Protein AF-0000000079073570 (afdb_homodimer)

InterPro domains:
  IPR010146 CRISPR-associated protein, Csn2-type [TIGR01866] (4-138)

pLDDT: mean 75.53, std 15.67, range [39.12, 97.19]

Foldseek 3Di:
DWKDQQVDDIDDDDPDDDQDADLDPVVLVVVLCVLVVNDVRIWDADPVRHTDDSPVPDDPPHPCVVPVVSQVVNVVVVLVVVVVPDDPVRLVVVLVVLVVVQVVVVVVCVPDPDNDDDDDDSDVSVVCVVVPDGDDVVVSNVVD/DWKDQQVDDIDDDDPDDDQDADLDPVVLVVVLCVLVVNDVRIWDADPVRHTDDSPVRDDPPRPCVVPVVSQVVNVVVVLVVVVVPDDPVRLVVVLVVLVVVQVVVVVVCVPDPDNDHDDDDSPVSVVCVVVPDGDDPVVSNVVD

Organism: NCBI:txid47770

Nearest PDB structures (foldseek):
  3toc-assembly1_B-2  TM=4.129E-01  e=6.581E-02  Streptococcus pyogenes serotype M1
  3v7f-assembly1_A-2  TM=3.176E-01  e=1.919E-01  Streptococcus pyogenes serotype M1
  3toc-assembly1_B-2  TM=4.147E-01  e=1.032E-01  Streptococcus pyogenes serotype M1

Sequence (288 aa):
MIVSYLSHKKICLKDGINVICTQSPIAYKDLVLGFQALNDLIVCSDDEYNNKSISKSFDFVGAPLLNDNIMAKYMNVIIKNFISNLDEVNRNRILKSFYSLETVLNDSLLLEDLPLEIDFSEDIKKLLKMVNIHLDAQLMLTRLMIVSYLSHKKICLKDGINVICTQSPIAYKDLVLGFQALNDLIVCSDDEYNNKSISKSFDFVGAPLLNDNIMAKYMNVIIKNFISNLDEVNRNRILKSFYSLETVLNDSLLLEDLPLEIDFSEDIKKLLKMVNIHLDAQLMLTRL

Solvent-accessible surface area (backbone atoms only — not comparable to full-atom values): 16307 Å² total; per-residue (Å²): 75,38,38,31,38,75,93,47,74,73,40,76,37,60,88,70,90,70,85,86,40,56,71,40,65,66,57,40,52,48,47,53,34,15,43,67,65,70,42,86,46,49,47,32,21,45,100,83,64,44,78,40,58,44,70,78,72,40,85,66,74,64,66,37,89,74,32,69,67,56,38,49,56,48,44,52,53,52,50,52,51,52,60,71,66,49,49,71,69,61,47,49,51,44,52,50,31,46,48,50,32,51,50,49,49,46,61,57,36,67,71,45,92,58,61,54,44,64,67,80,71,92,47,61,69,58,48,44,57,47,40,47,57,41,70,36,60,68,57,43,40,60,75,33,75,37,38,31,38,76,93,46,74,73,40,75,38,60,90,70,91,70,84,86,41,56,71,40,66,66,56,41,52,48,48,51,34,14,42,66,64,70,42,86,47,48,48,32,24,45,99,84,63,44,81,43,58,44,69,80,71,40,86,67,74,62,67,39,90,73,32,69,68,57,38,50,57,49,46,54,53,51,50,52,51,52,60,70,66,50,48,70,68,59,47,48,51,45,51,51,30,47,48,49,31,51,50,50,49,47,61,58,36,68,73,42,92,56,61,53,43,63,66,79,70,90,47,62,69,58,49,43,57,46,41,47,58,42,70,37,59,70,58,45,40,59,76,33

Radius of gyration: 27.85 Å; Cα contacts (8 Å, |Δi|>4): 332; chains: 2; bounding box: 41×85×51 Å

Secondary structure (DSSP, 8-state):
-EEEETTS-EEEPPSS------S-HHHHHHHHHHHTTSSS-EEEE-TT--EE-HHHH------GGG-HHHHHHHHHHHHHHHHHH--HHHHHHHHHHHHHHHHHHHHHHTTSSS-EE----S-HHHHHHHTT-EE-HHHHHH--/-EEEETTEEEEEPPSS------S-HHHHHHHHHHHTTSSS-EEEE-TT--EE-HHHH------GGG-HHHHHHHHHHHHHHHHHH--HHHHHHHHHHHHHHHHHHHHHHTTSSS-EE----S-HHHHHHHTT-EE-HHHHHH--

Structure (mmCIF, N/CA/C/O backbone):
data_AF-0000000079073570-model_v1
#
loop_
_entity.id
_entity.type
_entity.pdbx_description
1 polymer 'Type II-A CRISPR-associated protein Csn2'
#
loop_
_atom_site.group_PDB
_atom_site.id
_atom_site.type_symbol
_atom_site.label_atom_id
_atom_site.label_alt_id
_atom_site.label_comp_id
_atom_site.label_asym_id
_atom_site.label_entity_id
_atom_site.label_seq_id
_atom_site.pdbx_PDB_ins_code
_atom_site.Cartn_x
_atom_site.Cartn_y
_atom_site.Cartn_z
_atom_site.occupancy
_atom_site.B_iso_or_equiv
_atom_site.auth_seq_id
_atom_site.auth_comp_id
_atom_site.auth_asym_id
_atom_site.auth_atom_id
_atom_site.pdbx_PDB_model_num
ATOM 1 N N . MET A 1 1 ? 2.807 -30.266 -18.906 1 46.75 1 MET A N 1
ATOM 2 C CA . MET A 1 1 ? 4.117 -30.875 -18.719 1 46.75 1 MET A CA 1
ATOM 3 C C . MET A 1 1 ? 4.152 -31.703 -17.438 1 46.75 1 MET A C 1
ATOM 5 O O . MET A 1 1 ? 3.574 -31.297 -16.422 1 46.75 1 MET A O 1
ATOM 9 N N . ILE A 1 2 ? 4.504 -33.062 -17.609 1 46.75 2 ILE A N 1
ATOM 10 C CA . ILE A 1 2 ? 4.508 -34 -16.5 1 46.75 2 ILE A CA 1
ATOM 11 C C . ILE A 1 2 ? 5.918 -34.125 -15.922 1 46.75 2 ILE A C 1
ATOM 13 O O . ILE A 1 2 ? 6.891 -34.281 -16.656 1 46.75 2 ILE A O 1
ATOM 17 N N . VAL A 1 3 ? 6.043 -33.656 -14.68 1 50.72 3 VAL A N 1
ATOM 18 C CA . VAL A 1 3 ? 7.328 -33.844 -14.008 1 50.72 3 VAL A CA 1
ATOM 19 C C . VAL A 1 3 ? 7.25 -35 -13.023 1 50.72 3 VAL A C 1
ATOM 21 O O . VAL A 1 3 ? 6.305 -35.094 -12.234 1 50.72 3 VAL A O 1
ATOM 24 N N . SER A 1 4 ? 7.938 -36.094 -13.305 1 50.41 4 SER A N 1
ATOM 25 C CA . SER A 1 4 ? 7.969 -37.25 -12.398 1 50.41 4 SER A CA 1
ATOM 26 C C . SER A 1 4 ? 9.266 -37.281 -11.602 1 50.41 4 SER A C 1
ATOM 28 O O . SER A 1 4 ? 10.336 -36.969 -12.125 1 50.41 4 SER A O 1
ATOM 30 N N . TYR A 1 5 ? 9.016 -37.25 -10.273 1 53.31 5 TYR A N 1
ATOM 31 C CA . TYR A 1 5 ? 10.117 -37.5 -9.352 1 53.31 5 TYR A CA 1
ATOM 32 C C . TYR A 1 5 ? 10.305 -39 -9.125 1 53.31 5 TYR A C 1
ATOM 34 O O . TYR A 1 5 ? 9.328 -39.719 -8.914 1 53.31 5 TYR A O 1
ATOM 42 N N . LEU A 1 6 ? 11.359 -39.531 -9.422 1 52.41 6 LEU A N 1
ATOM 43 C CA . LEU A 1 6 ? 11.609 -40.969 -9.438 1 52.41 6 LEU A CA 1
ATOM 44 C C . LEU A 1 6 ? 10.969 -41.656 -8.234 1 52.41 6 LEU A C 1
ATOM 46 O O . LEU A 1 6 ? 10.422 -42.75 -8.359 1 52.41 6 LEU A O 1
ATOM 50 N N . SER A 1 7 ? 11.289 -41.281 -7.117 1 48.94 7 SER A N 1
ATOM 51 C CA . SER A 1 7 ? 10.766 -42.031 -5.98 1 48.94 7 SER A CA 1
ATOM 52 C C . SER A 1 7 ? 9.367 -41.562 -5.594 1 48.94 7 SER A C 1
ATOM 54 O O . SER A 1 7 ? 8.789 -42.062 -4.629 1 48.94 7 SER A O 1
ATOM 56 N N . HIS A 1 8 ? 8.891 -40.656 -6.34 1 53.56 8 HIS A N 1
ATOM 57 C CA . HIS A 1 8 ? 7.609 -40.125 -5.887 1 53.56 8 HIS A CA 1
ATOM 58 C C . HIS A 1 8 ? 6.629 -39.969 -7.047 1 53.56 8 HIS A C 1
ATOM 60 O O . HIS A 1 8 ? 7.02 -40.094 -8.211 1 53.56 8 HIS A O 1
ATOM 66 N N . LYS A 1 9 ? 5.375 -39.875 -6.801 1 55.47 9 LYS A N 1
ATOM 67 C CA . LYS A 1 9 ? 4.223 -39.781 -7.695 1 55.47 9 LYS A CA 1
ATOM 68 C C . LYS A 1 9 ? 4.402 -38.688 -8.734 1 55.47 9 LYS A C 1
ATOM 70 O O . LYS A 1 9 ? 5.105 -37.719 -8.492 1 55.47 9 LYS A O 1
ATOM 75 N N . LYS A 1 10 ? 4.031 -38.906 -9.859 1 57.97 10 LYS A N 1
ATOM 76 C CA . LYS A 1 10 ? 3.99 -38 -11.016 1 57.97 10 LYS A CA 1
ATOM 77 C C . LYS A 1 10 ? 3.35 -36.656 -10.664 1 57.97 10 LYS A C 1
ATOM 79 O O . LYS A 1 10 ? 2.359 -36.625 -9.938 1 57.97 10 LYS A O 1
ATOM 84 N N . ILE A 1 11 ? 4.273 -35.625 -10.906 1 60.94 11 ILE A N 1
ATOM 85 C CA . ILE A 1 11 ? 3.67 -34.312 -10.719 1 60.94 11 ILE A CA 1
ATOM 86 C C . ILE A 1 11 ? 3.354 -33.688 -12.07 1 60.94 11 ILE A C 1
ATOM 88 O O . ILE A 1 11 ? 4.199 -33.656 -12.969 1 60.94 11 ILE A O 1
ATOM 92 N N . CYS A 1 12 ? 2.189 -33.531 -12.352 1 57.81 12 CYS A N 1
ATOM 93 C CA . CYS A 1 12 ? 1.771 -32.875 -13.586 1 57.81 12 CYS A CA 1
ATOM 94 C C . CYS A 1 12 ? 1.824 -31.344 -13.43 1 57.81 12 CYS A C 1
ATOM 96 O O . CYS A 1 12 ? 1.163 -30.781 -12.555 1 57.81 12 CYS A O 1
ATOM 98 N N . LEU A 1 13 ? 2.84 -30.828 -14.227 1 63.88 13 LEU A N 1
ATOM 99 C CA . LEU A 1 13 ? 2.961 -29.375 -14.164 1 63.88 13 LEU A CA 1
ATOM 100 C C . LEU A 1 13 ? 2.221 -28.719 -15.328 1 63.88 13 LEU A C 1
ATOM 102 O O . LEU A 1 13 ? 2.156 -29.281 -16.422 1 63.88 13 LEU A O 1
ATOM 106 N N . LYS A 1 14 ? 1.451 -27.766 -15.023 1 61.41 14 LYS A N 1
ATOM 107 C CA . LYS A 1 14 ? 0.723 -27 -16.031 1 61.41 14 LYS A CA 1
ATOM 108 C C . LYS A 1 14 ? 1.617 -25.938 -16.672 1 61.41 14 LYS A C 1
ATOM 110 O O . LYS A 1 14 ? 2.672 -25.609 -16.125 1 61.41 14 LYS A O 1
ATOM 115 N N . ASP A 1 15 ? 1.179 -25.656 -17.859 1 62.97 15 ASP A N 1
ATOM 116 C CA . ASP A 1 15 ? 1.84 -24.516 -18.5 1 62.97 15 ASP A CA 1
ATOM 117 C C . ASP A 1 15 ? 1.733 -23.266 -17.625 1 62.97 15 ASP A C 1
ATOM 119 O O . ASP A 1 15 ? 0.689 -23.016 -17.016 1 62.97 15 ASP A O 1
ATOM 123 N N . GLY A 1 16 ? 2.914 -22.75 -17.375 1 63.5 16 GLY A N 1
ATOM 124 C CA . GLY A 1 16 ? 2.941 -21.531 -16.578 1 63.5 16 GLY A CA 1
ATOM 125 C C . GLY A 1 16 ? 3.785 -21.672 -15.32 1 63.5 16 GLY A C 1
ATOM 126 O O . GLY A 1 16 ? 4.801 -22.375 -15.32 1 63.5 16 GLY A O 1
ATOM 127 N N . ILE A 1 17 ? 3.496 -20.938 -14.391 1 61.91 17 ILE A N 1
ATOM 128 C CA . ILE A 1 17 ? 4.27 -20.938 -13.156 1 61.91 17 ILE A CA 1
ATOM 129 C C . ILE A 1 17 ? 3.826 -22.094 -12.258 1 61.91 17 ILE A C 1
ATOM 131 O O . ILE A 1 17 ? 2.629 -22.281 -12.023 1 61.91 17 ILE A O 1
ATOM 135 N N . ASN A 1 18 ? 4.766 -22.984 -12.055 1 62.56 18 ASN A N 1
ATOM 136 C CA . ASN A 1 18 ? 4.5 -24.094 -11.141 1 62.56 18 ASN A CA 1
ATOM 137 C C . ASN A 1 18 ? 5.285 -23.953 -9.844 1 62.56 18 ASN A C 1
ATOM 139 O O . ASN A 1 18 ? 6.434 -23.516 -9.852 1 62.56 18 ASN A O 1
ATOM 143 N N . VAL A 1 19 ? 4.613 -24.031 -8.773 1 61.91 19 VAL A N 1
ATOM 144 C CA . VAL A 1 19 ? 5.277 -24.062 -7.477 1 61.91 19 VAL A CA 1
ATOM 145 C C . VAL A 1 19 ? 5.266 -25.484 -6.918 1 61.91 19 VAL A C 1
ATOM 147 O O . VAL A 1 19 ? 4.207 -26.094 -6.797 1 61.91 19 VAL A O 1
ATOM 150 N N . ILE A 1 20 ? 6.434 -26.016 -6.836 1 62.44 20 ILE A N 1
ATOM 151 C CA .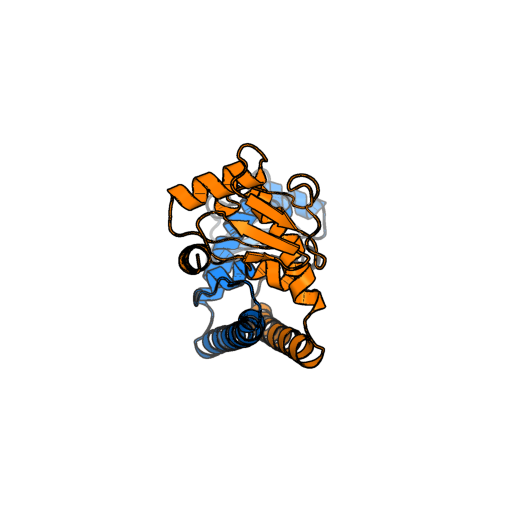 ILE A 1 20 ? 6.566 -27.359 -6.285 1 62.44 20 ILE A CA 1
ATOM 152 C C . ILE A 1 20 ? 6.938 -27.281 -4.805 1 62.44 20 ILE A C 1
ATOM 154 O O . ILE A 1 20 ? 7.898 -26.594 -4.438 1 62.44 20 ILE A O 1
ATOM 158 N N . CYS A 1 21 ? 6.059 -27.797 -3.928 1 57.66 21 CYS A N 1
ATOM 159 C CA . CYS A 1 21 ? 6.312 -27.766 -2.492 1 57.66 21 CYS A CA 1
ATOM 160 C C . CYS A 1 21 ? 6.602 -29.172 -1.971 1 57.66 21 CYS A C 1
ATOM 162 O O . CYS A 1 21 ? 5.965 -30.141 -2.395 1 57.66 21 CYS A O 1
ATOM 164 N N . THR A 1 22 ? 7.73 -29.281 -1.292 1 59.62 22 THR A N 1
ATOM 165 C CA . THR A 1 22 ? 8.078 -30.562 -0.7 1 59.62 22 THR A CA 1
ATOM 166 C C . THR A 1 22 ? 8.406 -30.406 0.782 1 59.62 22 THR A C 1
ATOM 168 O O . THR A 1 22 ? 8.977 -29.406 1.192 1 59.62 22 THR A O 1
ATOM 171 N N . GLN A 1 23 ? 7.906 -31.328 1.587 1 56.12 23 GLN A N 1
ATOM 172 C CA . GLN A 1 23 ? 8.219 -31.328 3.012 1 56.12 23 GLN A CA 1
ATOM 173 C C . GLN A 1 23 ? 9.562 -32 3.279 1 56.12 23 GLN A C 1
ATOM 175 O O . GLN A 1 23 ? 10.156 -31.812 4.348 1 56.12 23 GLN A O 1
ATOM 180 N N . SER A 1 24 ? 10.031 -32.719 2.424 1 59.84 24 SER A N 1
ATOM 181 C CA . SER A 1 24 ? 11.273 -33.469 2.561 1 59.84 24 SER A CA 1
ATOM 182 C C . SER A 1 24 ? 12.469 -32.656 2.051 1 59.84 24 SER A C 1
ATOM 184 O O . SER A 1 24 ? 12.531 -32.344 0.867 1 59.84 24 SER A O 1
ATOM 186 N N . PRO A 1 25 ? 13.273 -32.375 3.111 1 62.22 25 PRO A N 1
ATOM 187 C CA . PRO A 1 25 ? 14.477 -31.672 2.658 1 62.22 25 PRO A CA 1
ATOM 188 C C . PRO A 1 25 ? 15.227 -32.406 1.566 1 62.22 25 PRO A C 1
ATOM 190 O O . PRO A 1 25 ? 15.797 -31.797 0.665 1 62.22 25 PRO A O 1
ATOM 193 N N . ILE A 1 26 ? 15.219 -33.656 1.723 1 63.91 26 ILE A N 1
ATOM 194 C CA . ILE A 1 26 ? 15.898 -34.5 0.731 1 63.91 26 ILE A CA 1
ATOM 195 C C . ILE A 1 26 ? 15.219 -34.344 -0.626 1 63.91 26 ILE A C 1
ATOM 197 O O . ILE A 1 26 ? 15.891 -34.156 -1.646 1 63.91 26 ILE A O 1
ATOM 201 N N . ALA A 1 27 ? 13.914 -34.406 -0.614 1 68.75 27 ALA A N 1
ATOM 202 C CA . ALA A 1 27 ? 13.156 -34.219 -1.848 1 68.75 27 ALA A CA 1
ATOM 203 C C . ALA A 1 27 ? 13.391 -32.844 -2.43 1 68.75 27 ALA A C 1
ATOM 205 O O . ALA A 1 27 ? 13.531 -32.688 -3.645 1 68.75 27 ALA A O 1
ATOM 206 N N . TYR A 1 28 ? 13.516 -31.938 -1.509 1 65.62 28 TYR A N 1
ATOM 207 C CA . TYR A 1 28 ? 13.773 -30.578 -1.944 1 65.62 28 TYR A CA 1
ATOM 208 C C . TYR A 1 28 ? 15.117 -30.484 -2.662 1 65.62 28 TYR A C 1
ATOM 210 O O . TYR A 1 28 ? 15.203 -29.906 -3.752 1 65.62 28 TYR A O 1
ATOM 218 N N . LYS A 1 29 ? 16.031 -30.953 -1.952 1 67.44 29 LYS A N 1
ATOM 219 C CA . LYS A 1 29 ? 17.359 -30.953 -2.541 1 67.44 29 LYS A CA 1
ATOM 220 C C . LYS A 1 29 ? 17.359 -31.641 -3.904 1 67.44 29 LYS A C 1
ATOM 222 O O . LYS A 1 29 ? 17.938 -31.125 -4.863 1 67.44 29 LYS A O 1
ATOM 227 N N . ASP A 1 30 ? 16.719 -32.781 -4.031 1 69.62 30 ASP A N 1
ATOM 228 C CA . ASP A 1 30 ? 16.672 -33.531 -5.27 1 69.62 30 ASP A CA 1
ATOM 229 C C . ASP A 1 30 ? 15.984 -32.75 -6.383 1 69.62 30 ASP A C 1
ATOM 231 O O . ASP A 1 30 ? 16.422 -32.781 -7.531 1 69.62 30 ASP A O 1
ATOM 235 N N . LEU A 1 31 ? 14.984 -32.094 -5.969 1 72.88 31 LEU A N 1
ATOM 236 C CA . LEU A 1 31 ? 14.219 -31.328 -6.934 1 72.88 31 LEU A CA 1
ATOM 237 C C . LEU A 1 31 ? 15.031 -30.141 -7.449 1 72.88 31 LEU A C 1
ATOM 239 O O . LEU A 1 31 ? 15.062 -29.891 -8.656 1 72.88 31 LEU A O 1
ATOM 243 N N . VAL A 1 32 ? 15.602 -29.516 -6.527 1 70.06 32 VAL A N 1
ATOM 244 C CA . VAL A 1 32 ? 16.406 -28.359 -6.91 1 70.06 32 VAL A CA 1
ATOM 245 C C . VAL A 1 32 ? 17.531 -28.797 -7.852 1 70.06 32 VAL A C 1
ATOM 247 O O . VAL A 1 32 ? 17.734 -28.188 -8.906 1 70.06 32 VAL A O 1
ATOM 250 N N . LEU A 1 33 ? 18.156 -29.812 -7.453 1 70.62 33 LEU A N 1
ATOM 251 C CA . LEU A 1 33 ? 19.25 -30.328 -8.266 1 70.62 33 LEU A CA 1
ATOM 252 C C . LEU A 1 33 ? 18.734 -30.844 -9.609 1 70.62 33 LEU A C 1
ATOM 254 O O . LEU A 1 33 ? 19.375 -30.641 -10.641 1 70.62 33 LEU A O 1
ATOM 258 N N . GLY A 1 34 ? 17.609 -31.484 -9.586 1 72.69 34 GLY A N 1
ATOM 259 C CA . GLY A 1 34 ? 17 -32 -10.797 1 72.69 34 GLY A CA 1
ATOM 260 C C . GLY A 1 34 ? 16.625 -30.922 -11.797 1 72.69 34 GLY A C 1
ATOM 261 O O . GLY A 1 34 ? 16.922 -31.047 -12.984 1 72.69 34 GLY A O 1
ATOM 262 N N . PHE A 1 35 ? 16.141 -29.906 -11.234 1 75.69 35 PHE A N 1
ATOM 263 C CA . PHE A 1 35 ? 15.727 -28.828 -12.117 1 75.69 35 PHE A CA 1
ATOM 264 C C . PHE A 1 35 ? 16.938 -28.094 -12.672 1 75.69 35 PHE A C 1
ATOM 266 O O . PHE A 1 35 ? 16.859 -27.438 -13.719 1 75.69 35 PHE A O 1
ATOM 273 N N . GLN A 1 36 ? 17.953 -28.203 -11.93 1 71.06 36 GLN A N 1
ATOM 274 C CA . GLN A 1 36 ? 19.188 -27.625 -12.414 1 71.06 36 GLN A CA 1
ATOM 275 C C . GLN A 1 36 ? 19.969 -28.609 -13.266 1 71.06 36 GLN A C 1
ATOM 277 O O . GLN A 1 36 ? 21.109 -28.344 -13.648 1 71.06 36 GLN A O 1
ATOM 282 N N . ALA A 1 37 ? 19.344 -29.766 -13.523 1 73.88 37 ALA A N 1
ATOM 283 C CA . ALA A 1 37 ? 19.938 -30.812 -14.352 1 73.88 37 ALA A CA 1
ATOM 284 C C . ALA A 1 37 ? 21.219 -31.344 -13.711 1 73.88 37 ALA A C 1
ATOM 286 O O . ALA A 1 37 ? 22.156 -31.719 -14.414 1 73.88 37 ALA A O 1
ATOM 287 N N . LEU A 1 38 ? 21.234 -31.219 -12.453 1 74.44 38 LEU A N 1
ATOM 288 C CA . LEU A 1 38 ? 22.406 -31.703 -11.75 1 74.44 38 LEU A CA 1
ATOM 289 C C . LEU A 1 38 ? 22.188 -33.125 -11.242 1 74.44 38 LEU A C 1
ATOM 291 O O . LEU A 1 38 ? 23.109 -33.75 -10.688 1 74.44 38 LEU A O 1
ATOM 295 N N . ASN A 1 39 ? 21.016 -33.594 -11.336 1 73.81 39 ASN A N 1
ATOM 296 C CA . ASN A 1 39 ? 20.703 -35 -11.125 1 73.81 39 ASN A CA 1
ATOM 297 C C . ASN A 1 39 ? 19.609 -35.5 -12.07 1 73.81 39 ASN A C 1
ATOM 299 O O . ASN A 1 39 ? 19.016 -34.688 -12.789 1 73.81 39 ASN A O 1
ATOM 303 N N . ASP A 1 40 ? 19.469 -36.781 -12.164 1 73.94 40 ASP A N 1
ATOM 304 C CA . ASP A 1 40 ? 18.531 -37.344 -13.125 1 73.94 40 ASP A CA 1
ATOM 305 C C . ASP A 1 40 ? 17.25 -37.844 -12.43 1 73.94 40 ASP A C 1
ATOM 307 O O . ASP A 1 40 ? 16.609 -38.781 -12.891 1 73.94 40 ASP A O 1
ATOM 311 N N . LEU A 1 41 ? 17 -37.094 -11.344 1 73.19 41 LEU A N 1
ATOM 312 C CA . LEU A 1 41 ? 15.883 -37.594 -10.547 1 73.19 41 LEU A CA 1
ATOM 313 C C . LEU A 1 41 ? 14.562 -37.031 -11.047 1 73.19 41 LEU A C 1
ATOM 315 O O . LEU A 1 41 ? 13.492 -37.5 -10.664 1 73.19 41 LEU A O 1
ATOM 319 N N . ILE A 1 42 ? 14.648 -36.031 -11.898 1 71.5 42 ILE A N 1
ATOM 320 C CA . ILE A 1 42 ? 13.438 -35.438 -12.438 1 71.5 42 ILE A CA 1
ATOM 321 C C . ILE A 1 42 ? 13.375 -35.656 -13.945 1 71.5 42 ILE A C 1
ATOM 323 O O . ILE A 1 42 ? 14.359 -35.469 -14.656 1 71.5 42 ILE A O 1
ATOM 327 N N . VAL A 1 43 ? 12.305 -36.312 -14.336 1 72.62 43 VAL A N 1
ATOM 328 C CA . VAL A 1 43 ? 12.102 -36.531 -15.766 1 72.62 43 VAL A CA 1
ATOM 329 C C . VAL A 1 43 ? 10.914 -35.719 -16.25 1 72.62 43 VAL A C 1
ATOM 331 O O . VAL A 1 43 ? 9.875 -35.656 -15.586 1 72.62 43 VAL A O 1
ATOM 334 N N . CYS A 1 44 ? 11.117 -34.969 -17.281 1 73.06 44 CYS A N 1
ATOM 335 C CA . CYS A 1 44 ? 10.086 -34.125 -17.875 1 73.06 44 CYS A CA 1
ATOM 336 C C . CYS A 1 44 ? 9.633 -34.688 -19.219 1 73.06 44 CYS A C 1
ATOM 338 O O . CYS A 1 44 ? 10.461 -35.062 -20.047 1 73.06 44 CYS A O 1
ATOM 340 N N . SER A 1 45 ? 8.328 -34.969 -19.281 1 73.75 45 SER A N 1
ATOM 341 C CA . SER A 1 45 ? 7.789 -35.5 -20.531 1 73.75 45 SER A CA 1
ATOM 342 C C . SER A 1 45 ? 6.594 -34.688 -21 1 73.75 45 SER A C 1
ATOM 344 O O . SER A 1 45 ? 5.957 -33.969 -20.203 1 73.75 45 SER A O 1
ATOM 346 N N . ASP A 1 46 ? 6.371 -34.625 -22.344 1 72.62 46 ASP A N 1
ATOM 347 C CA . ASP A 1 46 ? 5.176 -34 -22.859 1 72.62 46 ASP A CA 1
ATOM 348 C C . ASP A 1 46 ? 3.965 -34.906 -22.781 1 72.62 46 ASP A C 1
ATOM 350 O O . ASP A 1 46 ? 4.047 -36 -22.188 1 72.62 46 ASP A O 1
ATOM 354 N N . ASP A 1 47 ? 2.85 -34.5 -23.297 1 72.25 47 ASP A N 1
ATOM 355 C CA . ASP A 1 47 ? 1.585 -35.219 -23.219 1 72.25 47 ASP A CA 1
ATOM 356 C C . ASP A 1 47 ? 1.669 -36.594 -23.938 1 72.25 47 ASP A C 1
ATOM 358 O O . ASP A 1 47 ? 0.904 -37.5 -23.641 1 72.25 47 ASP A O 1
ATOM 362 N N . GLU A 1 48 ? 2.668 -36.656 -24.828 1 74.19 48 GLU A N 1
ATOM 363 C CA . GLU A 1 48 ? 2.863 -37.906 -25.594 1 74.19 48 GLU A CA 1
ATOM 364 C C . GLU A 1 48 ? 3.965 -38.75 -24.969 1 74.19 48 GLU A C 1
ATOM 366 O O . GLU A 1 48 ? 4.391 -39.75 -25.562 1 74.19 48 GLU A O 1
ATOM 371 N N . TYR A 1 49 ? 4.383 -38.219 -23.812 1 74.25 49 TYR A N 1
ATOM 372 C CA . TYR A 1 49 ? 5.375 -38.938 -23.016 1 74.25 49 TYR A CA 1
ATOM 373 C C . TYR A 1 49 ? 6.738 -38.938 -23.703 1 74.25 49 TYR A C 1
ATOM 375 O O . TYR A 1 49 ? 7.551 -39.844 -23.516 1 74.25 49 TYR A O 1
ATOM 383 N N . ASN A 1 50 ? 6.902 -37.938 -24.516 1 77.81 50 ASN A N 1
ATOM 384 C CA . ASN A 1 50 ? 8.242 -37.688 -25.047 1 77.81 50 ASN A CA 1
ATOM 385 C C . ASN A 1 50 ? 9.109 -36.938 -24.047 1 77.81 50 ASN A C 1
ATOM 387 O O . ASN A 1 50 ? 8.648 -35.969 -23.438 1 77.81 50 ASN A O 1
ATOM 391 N N . ASN A 1 51 ? 10.242 -37.531 -23.828 1 76.12 51 ASN A N 1
ATOM 392 C CA . ASN A 1 51 ? 11.172 -36.875 -22.891 1 76.12 51 ASN A CA 1
ATOM 393 C C . ASN A 1 51 ? 11.57 -35.5 -23.344 1 76.12 51 ASN A C 1
ATOM 395 O O . ASN A 1 51 ? 11.828 -35.281 -24.531 1 76.12 51 ASN A O 1
ATOM 399 N N . LYS A 1 52 ? 11.344 -34.594 -22.422 1 78.19 52 LYS A N 1
ATOM 400 C CA . LYS A 1 52 ? 11.773 -33.219 -22.672 1 78.19 52 LYS A CA 1
ATOM 401 C C . LYS A 1 52 ? 12.906 -32.812 -21.734 1 78.19 52 LYS A C 1
ATOM 403 O O . LYS A 1 52 ? 13.047 -33.344 -20.641 1 78.19 52 LYS A O 1
ATOM 408 N N . SER A 1 53 ? 13.773 -31.922 -22.297 1 79.38 53 SER A N 1
ATOM 409 C CA . SER A 1 53 ? 14.859 -31.375 -21.484 1 79.38 53 SER A CA 1
ATOM 410 C C . SER A 1 53 ? 14.32 -30.484 -20.375 1 79.38 53 SER A C 1
ATOM 412 O O . SER A 1 53 ? 13.516 -29.578 -20.641 1 79.38 53 SER A O 1
ATOM 414 N N . ILE A 1 54 ? 14.719 -30.781 -19.156 1 72.88 54 ILE A N 1
ATOM 415 C CA . ILE A 1 54 ? 14.281 -30.016 -18 1 72.88 54 ILE A CA 1
ATOM 416 C C . ILE A 1 54 ? 14.75 -28.562 -18.141 1 72.88 54 ILE A C 1
ATOM 418 O O . ILE A 1 54 ? 13.992 -27.641 -17.859 1 72.88 54 ILE A O 1
ATOM 422 N N . SER A 1 55 ? 16.016 -28.453 -18.578 1 70.5 55 SER A N 1
ATOM 423 C CA . SER A 1 55 ? 16.609 -27.125 -18.656 1 70.5 55 SER A CA 1
ATOM 424 C C . SER A 1 55 ? 15.922 -26.281 -19.734 1 70.5 55 SER A C 1
ATOM 426 O O . SER A 1 55 ? 15.906 -25.047 -19.656 1 70.5 55 SER A O 1
ATOM 428 N N . LYS A 1 56 ? 15.391 -27.031 -20.672 1 75.38 56 LYS A N 1
ATOM 429 C CA . LYS A 1 56 ? 14.734 -26.297 -21.766 1 75.38 56 LYS A CA 1
ATOM 430 C C . LYS A 1 56 ? 13.258 -26.078 -21.453 1 75.38 56 LYS A C 1
ATOM 432 O O . LYS A 1 56 ? 12.633 -25.172 -22.031 1 75.38 56 LYS A O 1
ATOM 437 N N . SER A 1 57 ? 12.766 -26.844 -20.609 1 72.25 57 SER A N 1
ATOM 438 C CA . SER A 1 57 ? 11.328 -26.828 -20.359 1 72.25 57 SER A CA 1
ATOM 439 C C . SER A 1 57 ? 10.992 -26 -19.125 1 72.25 57 SER A C 1
ATOM 441 O O . SER A 1 57 ? 9.891 -25.453 -19.016 1 72.25 57 SER A O 1
ATOM 443 N N . PHE A 1 58 ? 11.977 -26 -18.219 1 70.19 58 PHE A N 1
ATOM 444 C CA . PHE A 1 58 ? 11.688 -25.328 -16.953 1 70.19 58 PHE A CA 1
ATOM 445 C C . PHE A 1 58 ? 12.727 -24.25 -16.656 1 70.19 58 PHE A C 1
ATOM 447 O O . PHE A 1 58 ? 13.914 -24.453 -16.922 1 70.19 58 PHE A O 1
ATOM 454 N N . ASP A 1 59 ? 12.266 -23.125 -16.359 1 64.62 59 ASP A N 1
ATOM 455 C CA . ASP A 1 59 ? 13.117 -22.109 -15.727 1 64.62 59 ASP A CA 1
ATOM 456 C C . ASP A 1 59 ? 13.07 -22.234 -14.203 1 64.62 59 ASP A C 1
ATOM 458 O O . ASP A 1 59 ? 12.102 -21.828 -13.57 1 64.62 59 ASP A O 1
ATOM 462 N N . PHE A 1 60 ? 14.023 -23.078 -13.711 1 63 60 PHE A N 1
ATOM 463 C CA . PHE A 1 60 ? 14.055 -23.281 -12.273 1 63 60 PHE A CA 1
ATOM 464 C C . PHE A 1 60 ? 14.617 -22.047 -11.57 1 63 60 PHE A C 1
ATOM 466 O O . PHE A 1 60 ? 15.766 -21.672 -11.797 1 63 60 PHE A O 1
ATOM 473 N N . VAL A 1 61 ? 13.828 -21.344 -11.008 1 62.28 61 VAL A N 1
ATOM 474 C CA . VAL A 1 61 ? 14.266 -20.094 -10.375 1 62.28 61 VAL A CA 1
ATOM 475 C C . VAL A 1 61 ? 14.641 -20.375 -8.914 1 62.28 61 VAL A C 1
ATOM 477 O O . VAL A 1 61 ? 15.188 -19.5 -8.234 1 62.28 61 VAL A O 1
ATOM 480 N N . GLY A 1 62 ? 14.867 -21.781 -8.562 1 57.78 62 GLY A N 1
ATOM 481 C CA . GLY A 1 62 ? 15.258 -22.094 -7.195 1 57.78 62 GLY A CA 1
ATOM 482 C C . GLY A 1 62 ? 14.172 -21.797 -6.184 1 57.78 62 GLY A C 1
ATOM 483 O O . GLY A 1 62 ? 13.016 -21.562 -6.555 1 57.78 62 GLY A O 1
ATOM 484 N N . ALA A 1 63 ? 14.523 -21.984 -4.879 1 53.34 63 ALA A N 1
ATOM 485 C CA . ALA A 1 63 ? 13.57 -21.719 -3.807 1 53.34 63 ALA A CA 1
ATOM 486 C C . ALA A 1 63 ? 13.141 -20.25 -3.799 1 53.34 63 ALA A C 1
ATOM 488 O O . ALA A 1 63 ? 13.914 -19.375 -3.412 1 53.34 63 ALA A O 1
ATOM 489 N N . PRO A 1 64 ? 12.273 -19.984 -4.645 1 54.34 64 PRO A N 1
ATOM 490 C CA . PRO A 1 64 ? 11.82 -18.594 -4.742 1 54.34 64 PRO A CA 1
ATOM 491 C C . PRO A 1 64 ? 11.789 -17.891 -3.387 1 54.34 64 PRO A C 1
ATOM 493 O O . PRO A 1 64 ? 12 -16.688 -3.312 1 54.34 64 PRO A O 1
ATOM 496 N N . LEU A 1 65 ? 11.516 -18.797 -2.332 1 54.19 65 LEU A N 1
ATOM 497 C CA . LEU A 1 65 ? 11.344 -18.156 -1.038 1 54.19 65 LEU A CA 1
ATOM 498 C C . LEU A 1 65 ? 12.672 -17.578 -0.545 1 54.19 65 LEU A C 1
ATOM 500 O O . LEU A 1 65 ? 12.688 -16.75 0.378 1 54.19 65 LEU A O 1
ATOM 504 N N . LEU A 1 66 ? 13.656 -18.078 -1.268 1 52.09 66 LEU A N 1
ATOM 505 C CA . LEU A 1 66 ? 14.945 -17.672 -0.722 1 52.09 66 LEU A CA 1
ATOM 506 C C . LEU A 1 66 ? 15.477 -16.438 -1.443 1 52.09 66 LEU A C 1
ATOM 508 O O . LEU A 1 66 ? 16.422 -15.805 -0.972 1 52.09 66 LEU A O 1
ATOM 512 N N . ASN A 1 67 ? 14.906 -16.281 -2.492 1 54.34 67 ASN A N 1
ATOM 513 C CA . ASN A 1 67 ? 15.438 -15.148 -3.242 1 54.34 67 ASN A CA 1
ATOM 514 C C . ASN A 1 67 ? 14.375 -14.094 -3.49 1 54.34 67 ASN A C 1
ATOM 516 O O . ASN A 1 67 ? 13.453 -14.305 -4.285 1 54.34 67 ASN A O 1
ATOM 520 N N . ASP A 1 68 ? 14.477 -13.055 -2.818 1 60.94 68 ASP A N 1
ATOM 521 C CA . ASP A 1 68 ? 13.516 -11.961 -2.85 1 60.94 68 ASP A CA 1
ATOM 522 C C . ASP A 1 68 ? 13.32 -11.445 -4.273 1 60.94 68 ASP A C 1
ATOM 524 O O . ASP A 1 68 ? 12.203 -11.117 -4.672 1 60.94 68 ASP A O 1
ATOM 528 N N . ASN A 1 69 ? 14.406 -11.406 -5.047 1 62.38 69 ASN A N 1
ATOM 529 C CA . ASN A 1 69 ? 14.344 -10.883 -6.406 1 62.38 69 ASN A CA 1
ATOM 530 C C . ASN A 1 69 ? 13.531 -11.797 -7.32 1 62.38 69 ASN A C 1
ATOM 532 O O . ASN A 1 69 ? 12.758 -11.328 -8.148 1 62.38 69 ASN A O 1
ATOM 536 N N . ILE A 1 70 ? 13.742 -13.07 -7.215 1 61.38 70 ILE A N 1
ATOM 537 C CA . ILE A 1 70 ? 13.039 -14.031 -8.055 1 61.38 70 ILE A CA 1
ATOM 538 C C . ILE A 1 70 ? 11.547 -14.031 -7.711 1 61.38 70 ILE A C 1
ATOM 540 O O . ILE A 1 70 ? 10.695 -14.102 -8.602 1 61.38 70 ILE A O 1
ATOM 544 N N . MET A 1 71 ? 11.367 -13.789 -6.453 1 68.44 71 MET A N 1
ATOM 545 C CA . MET A 1 71 ? 9.977 -13.773 -6.02 1 68.44 71 MET A CA 1
ATOM 546 C C . MET A 1 71 ? 9.242 -12.555 -6.586 1 68.44 71 MET A C 1
ATOM 548 O O . MET A 1 71 ? 8.078 -12.656 -6.98 1 68.44 71 MET A O 1
ATOM 552 N N . ALA A 1 72 ? 10.062 -11.547 -6.703 1 73.44 72 ALA A N 1
ATOM 553 C CA . ALA A 1 72 ? 9.461 -10.328 -7.238 1 73.44 72 ALA A CA 1
ATOM 554 C C . ALA A 1 72 ? 9.016 -10.523 -8.688 1 73.44 72 ALA A C 1
ATOM 556 O O . ALA A 1 72 ? 7.918 -10.117 -9.062 1 73.44 72 ALA A O 1
ATOM 557 N N . LYS A 1 73 ? 9.898 -11.078 -9.438 1 71 73 LYS A N 1
ATOM 558 C CA . LYS A 1 73 ? 9.578 -11.344 -10.836 1 71 73 LYS A CA 1
ATOM 559 C C . LYS A 1 73 ? 8.391 -12.289 -10.961 1 71 73 LYS A C 1
ATOM 561 O O . LYS A 1 73 ? 7.48 -12.047 -11.766 1 71 73 LYS A O 1
ATOM 566 N N . TYR A 1 74 ? 8.375 -13.25 -10.281 1 75.25 74 TYR A N 1
ATOM 567 C CA . TYR A 1 74 ? 7.305 -14.234 -10.344 1 75.25 74 TYR A CA 1
ATOM 568 C C . TYR A 1 74 ? 5.988 -13.633 -9.859 1 75.25 74 TYR A C 1
ATOM 570 O O . TYR A 1 74 ? 4.922 -13.953 -10.398 1 75.25 74 TYR A O 1
ATOM 578 N N . MET A 1 75 ? 6.133 -12.828 -8.914 1 82.88 75 MET A N 1
ATOM 579 C CA . MET A 1 75 ? 4.906 -12.211 -8.422 1 82.88 75 MET A CA 1
ATOM 580 C C . MET A 1 75 ? 4.258 -11.352 -9.5 1 82.88 75 MET A C 1
ATOM 582 O O . MET A 1 75 ? 3.031 -11.32 -9.625 1 82.88 75 MET A O 1
ATOM 586 N N . ASN A 1 76 ? 5.098 -10.695 -10.25 1 84.56 76 ASN A N 1
ATOM 587 C CA . ASN A 1 76 ? 4.555 -9.898 -11.344 1 84.56 76 ASN A CA 1
ATOM 588 C C . ASN A 1 76 ? 3.766 -10.758 -12.328 1 84.56 76 ASN A C 1
ATOM 590 O O . ASN A 1 76 ? 2.682 -10.367 -12.766 1 84.56 76 ASN A O 1
ATOM 594 N N . VAL A 1 77 ? 4.301 -11.875 -12.641 1 79.62 77 VAL A N 1
ATOM 595 C CA . VAL A 1 77 ? 3.639 -12.797 -13.562 1 79.62 77 VAL A CA 1
ATOM 596 C C . VAL A 1 77 ? 2.367 -13.344 -12.914 1 79.62 77 VAL A C 1
ATOM 598 O O . VAL A 1 77 ? 1.326 -13.438 -13.57 1 79.62 77 VAL A O 1
ATOM 601 N N . ILE A 1 78 ? 2.414 -13.695 -11.688 1 83.5 78 ILE A N 1
ATOM 602 C CA . ILE A 1 78 ? 1.29 -14.25 -10.938 1 83.5 78 ILE A CA 1
ATOM 603 C C . ILE A 1 78 ? 0.152 -13.234 -10.883 1 83.5 78 ILE A C 1
ATOM 605 O O . ILE A 1 78 ? -1.007 -13.578 -11.125 1 83.5 78 ILE A O 1
ATOM 609 N N . ILE A 1 79 ? 0.513 -12 -10.648 1 92.12 79 ILE A N 1
ATOM 610 C CA . ILE A 1 79 ? -0.479 -10.93 -10.562 1 92.12 79 ILE A CA 1
ATOM 611 C C . ILE A 1 79 ? -1.141 -10.734 -11.93 1 92.12 79 ILE A C 1
ATOM 613 O O . ILE A 1 79 ? -2.365 -10.625 -12.016 1 92.12 79 ILE A O 1
ATOM 617 N N . LYS A 1 80 ? -0.339 -10.688 -12.945 1 89.56 80 LYS A N 1
ATOM 618 C CA . LYS A 1 80 ? -0.871 -10.531 -14.297 1 89.56 80 LYS A CA 1
ATOM 619 C C . LYS A 1 80 ? -1.849 -11.648 -14.641 1 89.56 80 LYS A C 1
ATOM 621 O O . LYS A 1 80 ? -2.916 -11.398 -15.203 1 89.56 80 LYS A O 1
ATOM 626 N N . ASN A 1 81 ? -1.474 -12.875 -14.305 1 84.31 81 ASN A N 1
ATOM 627 C CA . ASN A 1 81 ? -2.338 -14.023 -14.539 1 84.31 81 ASN A CA 1
ATOM 628 C C . ASN A 1 81 ? -3.635 -13.93 -13.742 1 84.31 81 ASN A C 1
ATOM 630 O O . ASN A 1 81 ? -4.715 -14.219 -14.266 1 84.31 81 ASN A O 1
ATOM 634 N N . PHE A 1 82 ? -3.516 -13.578 -12.523 1 91.56 82 PHE A N 1
ATOM 635 C CA . PHE A 1 82 ? -4.68 -13.398 -11.664 1 91.56 82 PHE A CA 1
ATOM 636 C C . PHE A 1 82 ? -5.66 -12.406 -12.281 1 91.56 82 PHE A C 1
ATOM 638 O O . PHE A 1 82 ? -6.852 -12.695 -12.406 1 91.56 82 PHE A O 1
ATOM 645 N N . ILE A 1 83 ? -5.156 -11.281 -12.727 1 95 83 ILE A N 1
ATOM 646 C CA . ILE A 1 83 ? -5.992 -10.219 -13.273 1 95 83 ILE A CA 1
ATOM 647 C C . ILE A 1 83 ? -6.633 -10.688 -14.578 1 95 83 ILE A C 1
ATOM 649 O O . ILE A 1 83 ? -7.809 -10.414 -14.836 1 95 83 ILE A O 1
ATOM 653 N N . SER A 1 84 ? -5.852 -11.367 -15.367 1 92.69 84 SER A N 1
ATOM 654 C CA . SER A 1 84 ? -6.355 -11.859 -16.641 1 92.69 84 SER A CA 1
ATOM 655 C C . SER A 1 84 ? -7.484 -12.867 -16.453 1 92.69 84 SER A C 1
ATOM 657 O O . SER A 1 84 ? -8.391 -12.969 -17.281 1 92.69 84 SER A O 1
ATOM 659 N N . ASN A 1 85 ? -7.516 -13.539 -15.328 1 89.38 85 ASN A N 1
ATOM 660 C CA . ASN A 1 85 ? -8.484 -14.594 -15.047 1 89.38 85 ASN A CA 1
ATOM 661 C C . ASN A 1 85 ? -9.719 -14.055 -14.344 1 89.38 85 ASN A C 1
ATOM 663 O O . ASN A 1 85 ? -10.711 -14.766 -14.18 1 89.38 85 ASN A O 1
ATOM 667 N N . LEU A 1 86 ? -9.641 -12.883 -13.898 1 93 86 LEU A N 1
ATOM 668 C CA . LEU A 1 86 ? -10.789 -12.273 -13.242 1 93 86 LEU A CA 1
ATOM 669 C C . LEU A 1 86 ? -11.938 -12.07 -14.227 1 93 86 LEU A C 1
ATOM 671 O O . LEU A 1 86 ? -11.742 -11.5 -15.305 1 93 86 LEU A O 1
ATOM 675 N N . ASP A 1 87 ? -13.086 -12.656 -13.852 1 93.31 87 ASP A N 1
ATOM 676 C CA . ASP A 1 87 ? -14.242 -12.352 -14.688 1 93.31 87 ASP A CA 1
ATOM 677 C C . ASP A 1 87 ? -14.766 -10.945 -14.414 1 93.31 87 ASP A C 1
ATOM 679 O O . ASP A 1 87 ? -14.336 -10.289 -13.461 1 93.31 87 ASP A O 1
ATOM 683 N N . GLU A 1 88 ? -15.672 -10.508 -15.219 1 94.75 88 GLU A N 1
ATOM 684 C CA . GLU A 1 88 ? -16.172 -9.141 -15.156 1 94.75 88 GLU A CA 1
ATOM 685 C C . GLU A 1 88 ? -16.906 -8.883 -13.844 1 94.75 88 GLU A C 1
ATOM 687 O O . GLU A 1 88 ? -16.797 -7.793 -13.273 1 94.75 88 GLU A O 1
ATOM 692 N N . VAL A 1 89 ? -17.641 -9.844 -13.398 1 95.25 89 VAL A N 1
ATOM 693 C CA . VAL A 1 89 ? -18.422 -9.695 -12.172 1 95.25 89 VAL A CA 1
ATOM 694 C C . VAL A 1 89 ? -17.469 -9.477 -10.992 1 95.25 89 VAL A C 1
ATOM 696 O O . VAL A 1 89 ? -17.625 -8.516 -10.227 1 95.25 89 VAL A O 1
ATOM 699 N N . ASN A 1 90 ? -16.453 -10.305 -10.875 1 94.19 90 ASN A N 1
ATOM 700 C CA . ASN A 1 90 ? -15.492 -10.195 -9.773 1 94.19 90 ASN A CA 1
ATOM 701 C C . ASN A 1 90 ? -14.641 -8.938 -9.891 1 94.19 90 ASN A C 1
ATOM 703 O O . ASN A 1 90 ? -14.344 -8.289 -8.891 1 94.19 90 ASN A O 1
ATOM 707 N N . ARG A 1 91 ? -14.297 -8.641 -11.094 1 95.69 91 ARG A N 1
ATOM 708 C CA . ARG A 1 91 ? -13.547 -7.414 -11.336 1 95.69 91 ARG A CA 1
ATOM 709 C C . ARG A 1 91 ? -14.32 -6.195 -10.844 1 95.69 91 ARG A C 1
ATOM 711 O O . ARG A 1 91 ? -13.766 -5.348 -10.141 1 95.69 91 ARG A O 1
ATOM 718 N N . ASN A 1 92 ? -15.578 -6.129 -11.156 1 96.19 92 ASN A N 1
ATOM 719 C CA . ASN A 1 92 ? -16.422 -5.012 -10.75 1 96.19 92 ASN A CA 1
ATOM 720 C C . ASN A 1 92 ? -16.609 -4.973 -9.234 1 96.19 92 ASN A C 1
ATOM 722 O O . ASN A 1 92 ? -16.656 -3.895 -8.641 1 96.19 92 ASN A O 1
ATOM 726 N N . ARG A 1 93 ? -16.719 -6.098 -8.656 1 96.56 93 ARG A N 1
ATOM 727 C CA . ARG A 1 93 ? -16.859 -6.164 -7.203 1 96.56 93 ARG A CA 1
ATOM 728 C C . ARG A 1 93 ? -15.633 -5.598 -6.504 1 96.56 93 ARG A C 1
ATOM 730 O O . ARG A 1 93 ? -15.758 -4.852 -5.527 1 96.56 93 ARG A O 1
ATOM 737 N N . ILE A 1 94 ? -14.516 -5.961 -7.035 1 97.19 94 ILE A N 1
ATOM 738 C CA . ILE A 1 94 ? -13.266 -5.484 -6.457 1 97.19 94 ILE A CA 1
ATOM 739 C C . ILE A 1 94 ? -13.18 -3.965 -6.594 1 97.19 94 ILE A C 1
ATOM 741 O O . ILE A 1 94 ? -12.922 -3.26 -5.613 1 97.19 94 ILE A O 1
ATOM 745 N N . LEU A 1 95 ? -13.477 -3.484 -7.746 1 96.69 95 LEU A N 1
ATOM 746 C CA . LEU A 1 95 ? -13.367 -2.053 -8 1 96.69 95 LEU A CA 1
ATOM 747 C C . LEU A 1 95 ? -14.391 -1.272 -7.184 1 96.69 95 LEU A C 1
ATOM 749 O O . LEU A 1 95 ? -14.07 -0.218 -6.629 1 96.69 95 LEU A O 1
ATOM 753 N N . LYS A 1 96 ? -15.562 -1.767 -7.125 1 97.06 96 LYS A N 1
ATOM 754 C CA . LYS A 1 96 ? -16.609 -1.103 -6.348 1 97.06 96 LYS A CA 1
ATOM 755 C C . LYS A 1 96 ? -16.234 -1.028 -4.871 1 97.06 96 LYS A C 1
ATOM 757 O O . LYS A 1 96 ? -16.438 -0 -4.223 1 97.06 96 LYS A O 1
ATOM 762 N N . SER A 1 97 ? -15.766 -2.148 -4.355 1 96.69 97 SER A N 1
ATOM 763 C CA . SER A 1 97 ? -15.344 -2.166 -2.957 1 96.69 97 SER A CA 1
ATOM 764 C C . SER A 1 97 ? -14.188 -1.204 -2.713 1 96.69 97 SER A C 1
ATOM 766 O O . SER A 1 97 ? -14.148 -0.526 -1.684 1 96.69 97 SER A O 1
ATOM 768 N N . PHE A 1 98 ? -13.328 -1.169 -3.607 1 96.19 98 PHE A N 1
ATOM 769 C CA . PHE A 1 98 ? -12.195 -0.257 -3.496 1 96.19 98 PHE A CA 1
ATOM 770 C C . PHE A 1 98 ? -12.664 1.193 -3.549 1 96.19 98 PHE A C 1
ATOM 772 O O . PHE A 1 98 ? -12.219 2.023 -2.756 1 96.19 98 PHE A O 1
ATOM 779 N N . TYR A 1 99 ? -13.586 1.472 -4.434 1 95.31 99 TYR A N 1
ATOM 780 C CA . TYR A 1 99 ? -14.164 2.805 -4.531 1 95.31 99 TYR A CA 1
ATOM 781 C C . TYR A 1 99 ? -14.875 3.188 -3.236 1 95.31 99 TYR A C 1
ATOM 783 O O . TYR A 1 99 ? -14.812 4.34 -2.805 1 95.31 99 TYR A O 1
ATOM 791 N N . SER A 1 100 ? -15.555 2.27 -2.729 1 96.31 100 SER A N 1
ATOM 792 C CA . SER A 1 100 ? -16.234 2.527 -1.467 1 96.31 100 SER A CA 1
ATOM 793 C C . SER A 1 100 ? -15.258 2.928 -0.372 1 96.31 100 SER A C 1
ATOM 795 O O . SER A 1 100 ? -15.508 3.875 0.376 1 96.31 100 SER A O 1
ATOM 797 N N . LEU A 1 101 ? -14.148 2.203 -0.29 1 96.44 101 LEU A N 1
ATOM 798 C CA . LEU A 1 101 ? -13.117 2.535 0.684 1 96.44 101 LEU A CA 1
ATOM 799 C C . LEU A 1 101 ? -12.539 3.924 0.418 1 96.44 101 LEU A C 1
ATOM 801 O O . LEU A 1 101 ? -12.398 4.727 1.343 1 96.44 101 LEU A O 1
ATOM 805 N N . GLU A 1 102 ? -12.258 4.137 -0.822 1 95.62 102 GLU A N 1
ATOM 806 C CA . GLU A 1 102 ? -11.734 5.438 -1.217 1 95.62 102 GLU A CA 1
ATOM 807 C C . GLU A 1 102 ? -12.68 6.562 -0.815 1 95.62 102 GLU A C 1
ATOM 809 O O . GLU A 1 102 ? -12.25 7.598 -0.301 1 95.62 102 GLU A O 1
ATOM 814 N N . THR A 1 103 ? -13.961 6.383 -1.083 1 96.19 103 THR A N 1
ATOM 815 C CA . THR A 1 103 ? -14.984 7.379 -0.781 1 96.19 103 THR A CA 1
ATOM 816 C C . THR A 1 103 ? -15.031 7.668 0.716 1 96.19 103 THR A C 1
ATOM 818 O O . THR A 1 103 ? -15.039 8.828 1.13 1 96.19 103 THR A O 1
ATOM 821 N N . VAL A 1 104 ? -15.023 6.66 1.503 1 96.69 104 VAL A N 1
ATOM 822 C CA . VAL A 1 104 ? -15.109 6.809 2.951 1 96.69 104 VAL A CA 1
ATOM 823 C C . VAL A 1 104 ? -13.867 7.535 3.467 1 96.69 104 VAL A C 1
ATOM 825 O O . VAL A 1 104 ? -13.969 8.43 4.305 1 96.69 104 VAL A O 1
ATOM 828 N N . LEU A 1 105 ? -12.688 7.16 3.004 1 96.25 105 LEU A N 1
ATOM 829 C CA . LEU A 1 105 ? -11.445 7.812 3.408 1 96.25 105 LEU A CA 1
ATOM 830 C C . LEU A 1 105 ? -11.453 9.281 3.012 1 96.25 105 LEU A C 1
ATOM 832 O O . LEU A 1 105 ? -11.133 10.156 3.826 1 96.25 105 LEU A O 1
ATOM 836 N N . ASN A 1 106 ? -11.883 9.516 1.811 1 94.38 106 ASN A N 1
ATOM 837 C CA . ASN A 1 106 ? -11.906 10.883 1.318 1 94.38 106 ASN A CA 1
ATOM 838 C C . ASN A 1 106 ? -12.867 11.75 2.125 1 94.38 106 ASN A C 1
ATOM 840 O O . ASN A 1 106 ? -12.57 12.914 2.414 1 94.38 106 ASN A O 1
ATOM 844 N N . ASP A 1 107 ? -14 11.18 2.432 1 93.94 107 ASP A N 1
ATOM 845 C CA . ASP A 1 107 ? -14.969 11.898 3.262 1 93.94 107 ASP A CA 1
ATOM 846 C C . ASP A 1 107 ? -14.32 12.383 4.559 1 93.94 107 ASP A C 1
ATOM 848 O O . ASP A 1 107 ? -14.562 13.508 4.996 1 93.94 107 ASP A O 1
ATOM 852 N N . SER A 1 108 ? -13.539 11.5 5.133 1 93 108 SER A N 1
ATOM 853 C CA . SER A 1 108 ? -12.891 11.812 6.402 1 93 108 SER A CA 1
ATOM 854 C C . SER A 1 108 ? -11.727 12.781 6.199 1 93 108 SER A C 1
ATOM 856 O O . SER A 1 108 ? -11.531 13.703 7 1 93 108 SER A O 1
ATOM 858 N N . LEU A 1 109 ? -10.984 12.648 5.18 1 90.81 109 LEU A N 1
ATOM 859 C CA . LEU A 1 109 ? -9.812 13.477 4.898 1 90.81 109 LEU A CA 1
ATOM 860 C C . LEU A 1 109 ? -10.227 14.906 4.57 1 90.81 109 LEU A C 1
ATOM 862 O O . LEU A 1 109 ? -9.508 15.852 4.906 1 90.81 109 LEU A O 1
ATOM 866 N N . LEU A 1 110 ? -11.367 15.062 3.986 1 89.19 110 LEU A N 1
ATOM 867 C CA . LEU A 1 110 ? -11.867 16.375 3.574 1 89.19 110 LEU A CA 1
ATOM 868 C C . LEU A 1 110 ? -12.188 17.234 4.789 1 89.19 110 LEU A C 1
ATOM 870 O O . LEU A 1 110 ? -12.289 18.469 4.676 1 89.19 110 LEU A O 1
ATOM 874 N N . LEU A 1 111 ? -12.391 16.609 5.859 1 85.56 111 LEU A N 1
ATOM 875 C CA . LEU A 1 111 ? -12.734 17.328 7.086 1 85.56 111 LEU A CA 1
ATOM 876 C C . LEU A 1 111 ? -11.492 17.906 7.742 1 85.56 111 LEU A C 1
ATOM 878 O O . LEU A 1 111 ? -11.586 18.734 8.641 1 85.56 111 LEU A O 1
ATOM 882 N N . GLU A 1 112 ? -10.398 17.5 7.277 1 81.75 112 GLU A N 1
ATOM 883 C CA . GLU A 1 112 ? -9.133 17.938 7.871 1 81.75 112 GLU A CA 1
ATOM 884 C C . GLU A 1 112 ? -8.719 19.312 7.34 1 81.75 112 GLU A C 1
ATOM 886 O O . GLU A 1 112 ? -9.039 19.656 6.203 1 81.75 112 GLU A O 1
ATOM 891 N N . ASP A 1 113 ? -7.977 19.969 8.156 1 73.62 113 ASP A N 1
ATOM 892 C CA . ASP A 1 113 ? -7.469 21.281 7.773 1 73.62 113 ASP A CA 1
ATOM 893 C C . ASP A 1 113 ? -6.375 21.156 6.715 1 73.62 113 ASP A C 1
ATOM 895 O O . ASP A 1 113 ? -6.258 22.016 5.84 1 73.62 113 ASP A O 1
ATOM 899 N N . LEU A 1 114 ? -5.68 20.172 6.793 1 76.19 114 LEU A N 1
ATOM 900 C CA . LEU A 1 114 ? -4.59 19.938 5.848 1 76.19 114 LEU A CA 1
ATOM 901 C C . LEU A 1 114 ? -5.094 19.25 4.586 1 76.19 114 LEU A C 1
ATOM 903 O O . LEU A 1 114 ? -5.953 18.375 4.656 1 76.19 114 LEU A O 1
ATOM 907 N N . PRO A 1 115 ? -4.516 19.688 3.428 1 82.75 115 PRO A N 1
ATOM 908 C CA . PRO A 1 115 ? -4.926 19.047 2.172 1 82.75 115 PRO A CA 1
ATOM 909 C C . PRO A 1 115 ? -4.352 17.656 2.008 1 82.75 115 PRO A C 1
ATOM 911 O O . PRO A 1 115 ? -3.373 17.453 1.279 1 82.75 115 PRO A O 1
ATOM 914 N N . LEU A 1 116 ? -4.938 16.734 2.672 1 85.31 116 LEU A N 1
ATOM 915 C CA . LEU A 1 116 ? -4.512 15.336 2.602 1 85.31 116 LEU A CA 1
ATOM 916 C C . LEU A 1 116 ? -5.191 14.617 1.439 1 85.31 116 LEU A C 1
ATOM 918 O O . LEU A 1 116 ? -6.367 14.859 1.159 1 85.31 116 LEU A O 1
ATOM 922 N N . GLU A 1 117 ? -4.41 13.781 0.806 1 88.62 117 GLU A N 1
ATOM 923 C CA . GLU A 1 117 ? -4.969 12.977 -0.277 1 88.62 117 GLU A CA 1
ATOM 924 C C . GLU A 1 117 ? -4.371 11.578 -0.292 1 88.62 117 GLU A C 1
ATOM 926 O O . GLU A 1 117 ? -3.32 11.336 0.31 1 88.62 117 GLU A O 1
ATOM 931 N N . ILE A 1 118 ? -5.07 10.641 -0.899 1 93.25 118 ILE A N 1
ATOM 932 C CA . ILE A 1 118 ? -4.609 9.266 -1.087 1 93.25 118 ILE A CA 1
ATOM 933 C C . ILE A 1 118 ? -4.531 8.945 -2.578 1 93.25 118 ILE A C 1
ATOM 935 O O . ILE A 1 118 ? -5.145 9.633 -3.398 1 93.25 118 ILE A O 1
ATOM 939 N N . ASP A 1 119 ? -3.695 7.945 -2.904 1 86.88 119 ASP A N 1
ATOM 940 C CA . ASP A 1 119 ? -3.578 7.492 -4.285 1 86.88 119 ASP A CA 1
ATOM 941 C C . ASP A 1 119 ? -4.652 6.457 -4.617 1 86.88 119 ASP A C 1
ATOM 943 O O . ASP A 1 119 ? -4.859 5.504 -3.865 1 86.88 119 ASP A O 1
ATOM 947 N N . PHE A 1 120 ? -5.398 6.844 -5.523 1 87.81 120 PHE A N 1
ATOM 948 C CA . PHE A 1 120 ? -6.395 5.883 -5.988 1 87.81 120 PHE A CA 1
ATOM 949 C C . PHE A 1 120 ? -6.277 5.664 -7.492 1 87.81 120 PHE A C 1
ATOM 951 O O . PHE A 1 120 ? -6.07 6.617 -8.25 1 87.81 120 PHE A O 1
ATOM 958 N N . SER A 1 121 ? -6.273 4.434 -7.914 1 90.69 121 SER A N 1
ATOM 959 C CA . SER A 1 121 ? -6.25 4.027 -9.312 1 90.69 121 SER A CA 1
ATOM 960 C C . SER A 1 121 ? -7.207 2.865 -9.562 1 90.69 121 SER A C 1
ATOM 962 O O . SER A 1 121 ? -7.379 1.998 -8.703 1 90.69 121 SER A O 1
ATOM 964 N N . GLU A 1 122 ? -7.801 2.926 -10.742 1 90.62 122 GLU A N 1
ATOM 965 C CA . GLU A 1 122 ? -8.68 1.821 -11.117 1 90.62 122 GLU A CA 1
ATOM 966 C C . GLU A 1 122 ? -7.871 0.617 -11.594 1 90.62 122 GLU A C 1
ATOM 968 O O . GLU A 1 122 ? -8.438 -0.432 -11.914 1 90.62 122 GLU A O 1
ATOM 973 N N . ASP A 1 123 ? -6.629 0.743 -11.617 1 94.44 123 ASP A N 1
ATOM 974 C CA . ASP A 1 123 ? -5.738 -0.35 -11.992 1 94.44 123 ASP A CA 1
ATOM 975 C C . ASP A 1 123 ? -5.652 -1.397 -10.891 1 94.44 123 ASP A C 1
ATOM 977 O O . ASP A 1 123 ? -5.027 -1.165 -9.852 1 94.44 123 ASP A O 1
ATOM 981 N N . ILE A 1 124 ? -6.23 -2.557 -11.188 1 95.94 124 ILE A N 1
ATOM 982 C CA . ILE A 1 124 ? -6.293 -3.627 -10.195 1 95.94 124 ILE A CA 1
ATOM 983 C C . ILE A 1 124 ? -4.883 -4.07 -9.82 1 95.94 124 ILE A C 1
ATOM 985 O O . ILE A 1 124 ? -4.621 -4.43 -8.672 1 95.94 124 ILE A O 1
ATOM 989 N N . LYS A 1 125 ? -3.971 -4.027 -10.82 1 95.19 125 LYS A N 1
ATOM 990 C CA . LYS A 1 125 ? -2.58 -4.375 -10.539 1 95.19 125 LYS A CA 1
ATOM 991 C C . LYS A 1 125 ? -2.004 -3.486 -9.438 1 95.19 125 LYS A C 1
ATOM 993 O O . LYS A 1 125 ? -1.358 -3.977 -8.508 1 95.19 125 LYS A O 1
ATOM 998 N N . LYS A 1 126 ? -2.236 -2.232 -9.477 1 94.69 126 LYS A N 1
ATOM 999 C CA . LYS A 1 126 ? -1.764 -1.284 -8.477 1 94.69 126 LYS A CA 1
ATOM 1000 C C . LYS A 1 126 ? -2.404 -1.557 -7.117 1 94.69 126 LYS A C 1
ATOM 1002 O O . LYS A 1 126 ? -1.741 -1.459 -6.082 1 94.69 126 LYS A O 1
ATOM 1007 N N . LEU A 1 127 ? -3.67 -1.861 -7.16 1 95.56 127 LEU A N 1
ATOM 1008 C CA . LEU A 1 127 ? -4.375 -2.203 -5.93 1 95.56 127 LEU A CA 1
ATOM 1009 C C . LEU A 1 127 ? -3.742 -3.414 -5.258 1 95.56 127 LEU A C 1
ATOM 1011 O O . LEU A 1 127 ? -3.469 -3.391 -4.055 1 95.56 127 LEU A O 1
ATOM 1015 N N . LEU A 1 128 ? -3.49 -4.473 -6.031 1 95.31 128 LEU A N 1
ATOM 1016 C CA . LEU A 1 128 ? -2.939 -5.707 -5.488 1 95.31 128 LEU A CA 1
ATOM 1017 C C . LEU A 1 128 ? -1.549 -5.477 -4.906 1 95.31 128 LEU A C 1
ATOM 1019 O O . LEU A 1 128 ? -1.196 -6.055 -3.879 1 95.31 128 LEU A O 1
ATOM 1023 N N . LYS A 1 129 ? -0.786 -4.625 -5.535 1 92.44 129 LYS A N 1
ATOM 1024 C CA . LYS A 1 129 ? 0.524 -4.262 -5.004 1 92.44 129 LYS A CA 1
ATOM 1025 C C . LYS A 1 129 ? 0.39 -3.463 -3.711 1 92.44 129 LYS A C 1
ATOM 1027 O O . LYS A 1 129 ? 1.153 -3.672 -2.766 1 92.44 129 LYS A O 1
ATOM 1032 N N . MET A 1 130 ? -0.562 -2.627 -3.734 1 92.75 130 MET A N 1
ATOM 1033 C CA . MET A 1 130 ? -0.826 -1.793 -2.566 1 92.75 130 MET A CA 1
ATOM 1034 C C . MET A 1 130 ? -1.156 -2.65 -1.349 1 92.75 130 MET A C 1
ATOM 1036 O O . MET A 1 130 ? -0.66 -2.393 -0.25 1 92.75 130 MET A O 1
ATOM 1040 N N . VAL A 1 131 ? -1.986 -3.641 -1.502 1 93.19 131 VAL A N 1
ATOM 1041 C CA . VAL A 1 131 ? -2.4 -4.473 -0.378 1 93.19 131 VAL A CA 1
ATOM 1042 C C . VAL A 1 131 ? -1.352 -5.555 -0.12 1 93.19 131 VAL A C 1
ATOM 1044 O O . VAL A 1 131 ? -1.571 -6.461 0.683 1 93.19 131 VAL A O 1
ATOM 1047 N N . ASN A 1 132 ? -0.228 -5.52 -0.82 1 92.19 132 ASN A N 1
ATOM 1048 C CA . ASN A 1 132 ? 0.917 -6.41 -0.659 1 92.19 132 ASN A CA 1
ATOM 1049 C C . ASN A 1 132 ? 0.529 -7.871 -0.878 1 92.19 132 ASN A C 1
ATOM 1051 O O . ASN A 1 132 ? 0.772 -8.719 -0.018 1 92.19 132 ASN A O 1
ATOM 1055 N N . ILE A 1 133 ? -0.005 -8.141 -2.014 1 92.75 133 ILE A N 1
ATOM 1056 C CA . ILE A 1 133 ? -0.307 -9.516 -2.381 1 92.75 133 ILE A CA 1
ATOM 1057 C C . ILE A 1 133 ? 0.981 -10.336 -2.422 1 92.75 133 ILE A C 1
ATOM 1059 O O . ILE A 1 133 ? 2.01 -9.859 -2.908 1 92.75 133 ILE A O 1
ATOM 1063 N N . HIS A 1 134 ? 0.954 -11.484 -1.88 1 86.12 134 HIS A N 1
ATOM 1064 C CA . HIS A 1 134 ? 2.139 -12.336 -1.833 1 86.12 134 HIS A CA 1
ATOM 1065 C C . HIS A 1 134 ? 1.757 -13.805 -1.663 1 86.12 134 HIS A C 1
ATOM 1067 O O . HIS A 1 134 ? 0.595 -14.117 -1.4 1 86.12 134 HIS A O 1
ATOM 1073 N N . LEU A 1 135 ? 2.709 -14.648 -1.96 1 81.06 135 LEU A N 1
ATOM 1074 C CA . LEU A 1 135 ? 2.521 -16.078 -1.751 1 81.06 135 LEU A CA 1
ATOM 1075 C C . LEU A 1 135 ? 2.676 -16.438 -0.276 1 81.06 135 LEU A C 1
ATOM 1077 O O . LEU A 1 135 ? 3.564 -15.922 0.403 1 81.06 135 LEU A O 1
ATOM 1081 N N . ASP A 1 136 ? 1.731 -17.125 0.159 1 74.19 136 ASP A N 1
ATOM 1082 C CA . ASP A 1 136 ? 1.862 -17.641 1.514 1 74.19 136 ASP A CA 1
ATOM 1083 C C . ASP A 1 136 ? 2.885 -18.781 1.565 1 74.19 136 ASP A C 1
ATOM 1085 O O . ASP A 1 136 ? 2.584 -19.906 1.187 1 74.19 136 ASP A O 1
ATOM 1089 N N . ALA A 1 137 ? 3.975 -18.375 2.092 1 62.06 137 ALA A N 1
ATOM 1090 C CA . ALA A 1 137 ? 5.094 -19.312 2.098 1 62.06 137 ALA A CA 1
ATOM 1091 C C . ALA A 1 137 ? 4.77 -20.562 2.928 1 62.06 137 ALA A C 1
ATOM 1093 O O . ALA A 1 137 ? 5.152 -21.672 2.566 1 62.06 137 ALA A O 1
ATOM 1094 N N . GLN A 1 138 ? 4.176 -20.266 4.105 1 58.62 138 GLN A N 1
ATOM 1095 C CA . GLN A 1 138 ? 3.857 -21.391 4.98 1 58.62 138 GLN A CA 1
ATOM 1096 C C . GLN A 1 138 ? 2.943 -22.391 4.281 1 58.62 138 GLN A C 1
ATOM 1098 O O . GLN A 1 138 ? 3.127 -23.594 4.41 1 58.62 138 GLN A O 1
ATOM 1103 N N . LEU A 1 139 ? 1.987 -21.859 3.627 1 57.97 139 LEU A N 1
ATOM 1104 C CA . LEU A 1 139 ? 1.044 -22.734 2.943 1 57.97 139 LEU A CA 1
ATOM 1105 C C . LEU A 1 139 ? 1.7 -23.406 1.741 1 57.97 139 LEU A C 1
ATOM 1107 O O . LEU A 1 139 ? 1.387 -24.547 1.418 1 57.97 139 LEU A O 1
ATOM 1111 N N . MET A 1 140 ? 2.539 -22.625 1.244 1 54.78 140 MET A N 1
ATOM 1112 C CA . MET A 1 140 ? 3.25 -23.172 0.096 1 54.78 140 MET A CA 1
ATOM 1113 C C . MET A 1 140 ? 4.113 -24.359 0.514 1 54.78 140 MET A C 1
ATOM 1115 O O . MET A 1 140 ? 4.238 -25.344 -0.228 1 54.78 140 MET A O 1
ATOM 1119 N N . LEU A 1 141 ? 4.547 -24.109 1.656 1 51.47 141 LEU A N 1
ATOM 1120 C CA . LEU A 1 141 ? 5.441 -25.156 2.146 1 51.47 141 LEU A CA 1
ATOM 1121 C C . LEU A 1 141 ? 4.648 -26.359 2.625 1 51.47 141 LEU A C 1
ATOM 1123 O O . LEU A 1 141 ? 5.141 -27.5 2.574 1 51.47 141 LEU A O 1
ATOM 1127 N N . THR A 1 142 ? 3.52 -26.047 3.174 1 47.38 142 THR A N 1
ATOM 1128 C CA . THR A 1 142 ? 2.75 -27.172 3.695 1 47.38 142 THR A CA 1
ATOM 1129 C C . THR A 1 142 ? 2.145 -27.984 2.557 1 47.38 142 THR A C 1
ATOM 1131 O O . THR A 1 142 ? 1.872 -29.188 2.717 1 47.38 142 THR A O 1
ATOM 1134 N N . ARG A 1 143 ? 1.709 -27.375 1.605 1 45.22 143 ARG A N 1
ATOM 1135 C CA . ARG A 1 143 ? 1.092 -28.109 0.499 1 45.22 143 ARG A CA 1
ATOM 1136 C C . ARG A 1 143 ? 2.121 -28.938 -0.247 1 45.22 143 ARG A C 1
ATOM 1138 O O . ARG A 1 143 ? 1.762 -29.812 -1.04 1 45.22 143 ARG A O 1
ATOM 1145 N N . LEU A 1 144 ? 3.264 -28.609 0.157 1 39.12 144 LEU A N 1
ATOM 1146 C CA . LEU A 1 144 ? 4.254 -29.516 -0.417 1 39.12 144 LEU A CA 1
ATOM 1147 C C . LEU A 1 144 ? 4.402 -30.766 0.437 1 39.12 144 LEU A C 1
ATOM 1149 O O . LEU A 1 144 ? 4.312 -30.703 1.665 1 39.12 144 LEU A O 1
ATOM 1153 N N . MET B 1 1 ? -0.472 30.219 18.656 1 46.03 1 MET B N 1
ATOM 1154 C CA . MET B 1 1 ? 0.702 31.031 18.375 1 46.03 1 MET B CA 1
ATOM 1155 C C . MET B 1 1 ? 0.491 31.875 17.109 1 46.03 1 MET B C 1
ATOM 1157 O O . MET B 1 1 ? -0.11 31.391 16.141 1 46.03 1 MET B O 1
ATOM 1161 N N . ILE B 1 2 ? 0.632 33.25 17.281 1 46.44 2 ILE B N 1
ATOM 1162 C CA . ILE B 1 2 ? 0.382 34.219 16.203 1 46.44 2 ILE B CA 1
ATOM 1163 C C . ILE B 1 2 ? 1.691 34.531 15.5 1 46.44 2 ILE B C 1
ATOM 1165 O O . ILE B 1 2 ? 2.699 34.844 16.141 1 46.44 2 ILE B O 1
ATOM 1169 N N . VAL B 1 3 ? 1.763 34.156 14.258 1 49.72 3 VAL B N 1
ATOM 1170 C CA . VAL B 1 3 ? 2.934 34.531 13.469 1 49.72 3 VAL B CA 1
ATOM 1171 C C . VAL B 1 3 ? 2.578 35.656 12.523 1 49.72 3 VAL B C 1
ATOM 1173 O O . VAL B 1 3 ? 1.562 35.625 11.828 1 49.72 3 VAL B O 1
ATOM 1176 N N . SER B 1 4 ? 3.111 36.875 12.758 1 49.47 4 SER B N 1
ATOM 1177 C CA . SER B 1 4 ? 2.867 38 11.891 1 49.47 4 SER B CA 1
ATOM 1178 C C . SER B 1 4 ? 4.059 38.281 10.969 1 49.47 4 SER B C 1
ATOM 1180 O O . SER B 1 4 ? 5.207 38.094 11.375 1 49.47 4 SER B O 1
ATOM 1182 N N . TYR B 1 5 ? 3.684 38.219 9.664 1 53.03 5 TYR B N 1
ATOM 1183 C CA . TYR B 1 5 ? 4.629 38.656 8.648 1 53.03 5 TYR B CA 1
ATOM 1184 C C . TYR B 1 5 ? 4.559 40.188 8.484 1 53.03 5 TYR B C 1
ATOM 1186 O O . TYR B 1 5 ? 3.469 40.75 8.406 1 53.03 5 TYR B O 1
ATOM 1194 N N . LEU B 1 6 ? 5.547 40.844 8.68 1 52.19 6 LEU B N 1
ATOM 1195 C CA . LEU B 1 6 ? 5.578 42.312 8.742 1 52.19 6 LEU B CA 1
ATOM 1196 C C . LEU B 1 6 ? 4.727 42.906 7.633 1 52.19 6 LEU B C 1
ATOM 1198 O O . LEU B 1 6 ? 4.051 43.938 7.848 1 52.19 6 LEU B O 1
ATOM 1202 N N . SER B 1 7 ? 4.938 42.562 6.484 1 49.25 7 SER B N 1
ATOM 1203 C CA . SER B 1 7 ? 4.195 43.25 5.426 1 49.25 7 SER B CA 1
ATOM 1204 C C . SER B 1 7 ? 2.857 42.594 5.16 1 49.25 7 SER B C 1
ATOM 1206 O O . SER B 1 7 ? 2.111 43 4.27 1 49.25 7 SER B O 1
ATOM 1208 N N . HIS B 1 8 ? 2.604 41.562 5.895 1 53.59 8 HIS B N 1
ATOM 1209 C CA . HIS B 1 8 ? 1.383 40.844 5.562 1 53.59 8 HIS B CA 1
ATOM 1210 C C . HIS B 1 8 ? 0.555 40.562 6.812 1 53.59 8 HIS B C 1
ATOM 1212 O O . HIS B 1 8 ? 1.043 40.719 7.934 1 53.59 8 HIS B O 1
ATOM 1218 N N . LYS B 1 9 ? -0.689 40.281 6.672 1 55.03 9 LYS B N 1
ATOM 1219 C CA . LYS B 1 9 ? -1.709 40.031 7.684 1 55.03 9 LYS B CA 1
ATOM 1220 C C . LYS B 1 9 ? -1.258 38.938 8.656 1 55.03 9 LYS B C 1
ATOM 1222 O O . LYS B 1 9 ? -0.453 38.094 8.305 1 55.03 9 LYS B O 1
ATOM 1227 N N . LYS B 1 10 ? -1.521 39.062 9.828 1 58.03 10 LYS B N 1
ATOM 1228 C CA . LYS B 1 10 ? -1.297 38.156 10.953 1 58.03 10 LYS B CA 1
ATOM 1229 C C . LYS B 1 10 ? -1.756 36.75 10.617 1 58.03 10 LYS B C 1
ATOM 1231 O O . LYS B 1 10 ? -2.795 36.562 9.984 1 58.03 10 LYS B O 1
ATOM 1236 N N . ILE B 1 11 ? -0.663 35.844 10.742 1 61.22 11 ILE B N 1
ATOM 1237 C CA . ILE B 1 11 ? -1.068 34.438 10.57 1 61.22 11 ILE B CA 1
ATOM 1238 C C . ILE B 1 11 ? -1.15 33.75 11.93 1 61.22 11 ILE B C 1
ATOM 1240 O O . ILE B 1 11 ? -0.228 33.875 12.742 1 61.22 11 ILE B O 1
ATOM 1244 N N . CYS B 1 12 ? -2.242 33.406 12.32 1 57.5 12 CYS B N 1
ATOM 1245 C CA . CYS B 1 12 ? -2.432 32.688 13.562 1 57.5 12 CYS B CA 1
ATOM 1246 C C . CYS B 1 12 ? -2.141 31.188 13.359 1 57.5 12 CYS B C 1
ATOM 1248 O O . CYS B 1 12 ? -2.773 30.531 12.531 1 57.5 12 CYS B O 1
ATOM 1250 N N . LEU B 1 13 ? -0.996 30.828 14.062 1 64.12 13 LEU B N 1
ATOM 1251 C CA . LEU B 1 13 ? -0.643 29.406 13.953 1 64.12 13 LEU B CA 1
ATOM 1252 C C . LEU B 1 13 ? -1.146 28.641 15.164 1 64.12 13 LEU B C 1
ATOM 1254 O O . LEU B 1 13 ? -1.178 29.156 16.281 1 64.12 13 LEU B O 1
ATOM 1258 N N . LYS B 1 14 ? -1.757 27.578 14.914 1 61.34 14 LYS B N 1
ATOM 1259 C CA . LYS B 1 14 ? -2.248 26.688 15.961 1 61.34 14 LYS B CA 1
ATOM 1260 C C . LYS B 1 14 ? -1.132 25.781 16.484 1 61.34 14 LYS B C 1
ATOM 1262 O O . LYS B 1 14 ? -0.098 25.625 15.828 1 61.34 14 LYS B O 1
ATOM 1267 N N . ASP B 1 15 ? -1.405 25.406 17.703 1 63.47 15 ASP B N 1
ATOM 1268 C CA . ASP B 1 15 ? -0.506 24.391 18.25 1 63.47 15 ASP B CA 1
ATOM 1269 C C . ASP B 1 15 ? -0.498 23.156 17.359 1 63.47 15 ASP B C 1
ATOM 1271 O O . ASP B 1 15 ? -1.542 22.734 16.844 1 63.47 15 ASP B O 1
ATOM 1275 N N . GLY B 1 16 ? 0.71 22.844 16.984 1 63.53 16 GLY B N 1
ATOM 1276 C CA . GLY B 1 16 ? 0.851 21.656 16.156 1 63.53 16 GLY B CA 1
ATOM 1277 C C . GLY B 1 16 ? 1.53 21.938 14.828 1 63.53 16 GLY B C 1
ATOM 1278 O O . GLY B 1 16 ? 2.42 22.781 14.742 1 63.53 16 GLY B O 1
ATOM 1279 N N . ILE B 1 17 ? 1.26 21.172 13.906 1 61.81 17 ILE B N 1
ATOM 1280 C CA . ILE B 1 17 ? 1.896 21.297 12.602 1 61.81 17 ILE B CA 1
ATOM 1281 C C . ILE B 1 17 ? 1.183 22.375 11.781 1 61.81 17 ILE B C 1
ATOM 1283 O O . ILE B 1 17 ? -0.046 22.375 11.672 1 61.81 17 ILE B O 1
ATOM 1287 N N . ASN B 1 18 ? 1.932 23.438 11.5 1 62.62 18 ASN B N 1
ATOM 1288 C CA . ASN B 1 18 ? 1.4 24.484 10.648 1 62.62 18 ASN B CA 1
ATOM 1289 C C . ASN B 1 18 ? 2.064 24.484 9.273 1 62.62 18 ASN B C 1
ATOM 1291 O O . ASN B 1 18 ? 3.268 24.25 9.164 1 62.62 18 ASN B O 1
ATOM 1295 N N . VAL B 1 19 ? 1.3 24.469 8.266 1 62 19 VAL B N 1
ATOM 1296 C 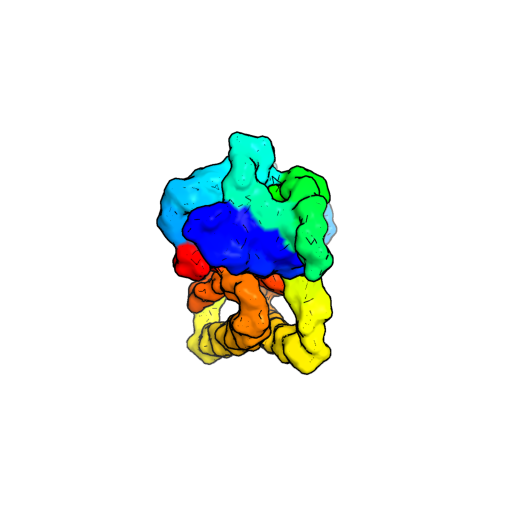CA . VAL B 1 19 ? 1.817 24.609 6.91 1 62 19 VAL B CA 1
ATOM 1297 C C . VAL B 1 19 ? 1.528 26.016 6.387 1 62 19 VAL B C 1
ATOM 1299 O O . VAL B 1 19 ? 0.378 26.453 6.391 1 62 19 VAL B O 1
ATOM 1302 N N . ILE B 1 20 ? 2.592 26.734 6.211 1 62.62 20 ILE B N 1
ATOM 1303 C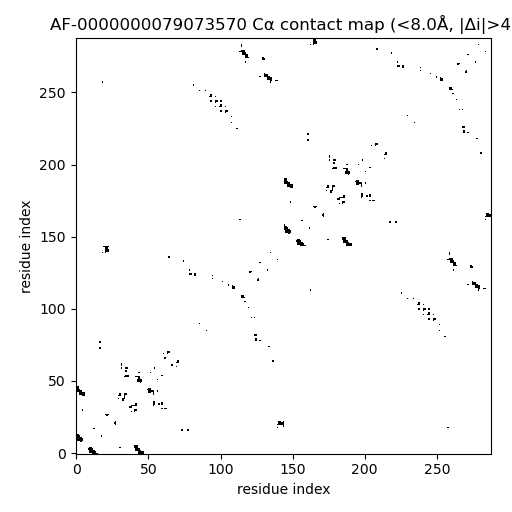 CA . ILE B 1 20 ? 2.451 28.078 5.676 1 62.62 20 ILE B CA 1
ATOM 1304 C C . ILE B 1 20 ? 2.688 28.062 4.168 1 62.62 20 ILE B C 1
ATOM 1306 O O . ILE B 1 20 ? 3.707 27.547 3.697 1 62.62 20 ILE B O 1
ATOM 1310 N N . CYS B 1 21 ? 1.659 28.422 3.385 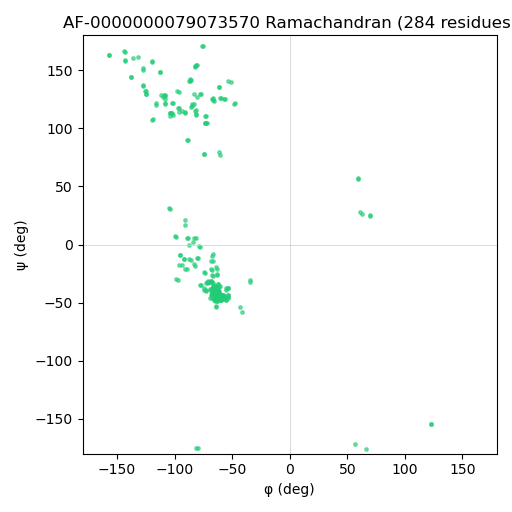1 57.62 21 CYS B N 1
ATOM 1311 C CA . CYS B 1 21 ? 1.773 28.453 1.931 1 57.62 21 CYS B CA 1
ATOM 1312 C C . CYS B 1 21 ? 1.789 29.875 1.408 1 57.62 21 CYS B C 1
ATOM 1314 O O . CYS B 1 21 ? 1.053 30.734 1.904 1 57.62 21 CYS B O 1
ATOM 1316 N N . THR B 1 22 ? 2.826 30.172 0.643 1 59.72 22 THR B N 1
ATOM 1317 C CA . THR B 1 22 ? 2.916 31.5 0.045 1 59.72 22 THR B CA 1
ATOM 1318 C C . THR B 1 22 ? 3.133 31.391 -1.463 1 59.72 22 THR B C 1
ATOM 1320 O O . THR B 1 22 ? 3.826 30.5 -1.937 1 59.72 22 THR B O 1
ATOM 1323 N N . GLN B 1 23 ? 2.41 32.219 -2.201 1 56.12 23 GLN B N 1
A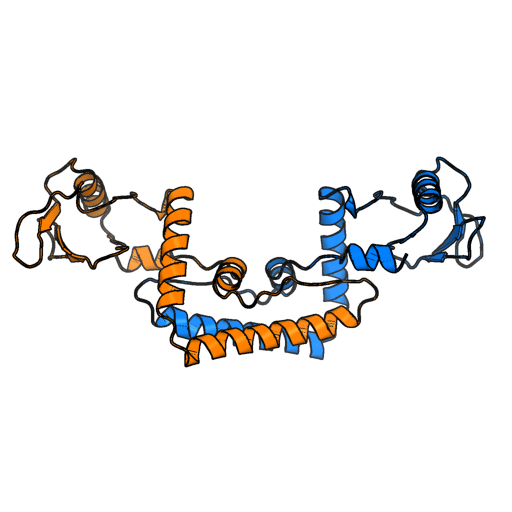TOM 1324 C CA . GLN B 1 23 ? 2.594 32.25 -3.648 1 56.12 23 GLN B CA 1
ATOM 1325 C C . GLN B 1 23 ? 3.783 33.156 -4.02 1 56.12 23 GLN B C 1
ATOM 1327 O O . GLN B 1 23 ? 4.301 33.062 -5.133 1 56.12 23 GLN B O 1
ATOM 1332 N N . SER B 1 24 ? 4.188 33.938 -3.172 1 60.06 24 SER B N 1
ATOM 1333 C CA . SER B 1 24 ? 5.27 34.875 -3.408 1 60.06 24 SER B CA 1
ATOM 1334 C C . SER B 1 24 ? 6.621 34.281 -3.029 1 60.06 24 SER B C 1
ATOM 1336 O O . SER B 1 24 ? 6.859 33.969 -1.864 1 60.06 24 SER B O 1
ATOM 1338 N N . PRO B 1 25 ? 7.363 34.125 -4.168 1 61.78 25 PRO B N 1
ATOM 1339 C CA . PRO B 1 25 ? 8.695 33.625 -3.848 1 61.78 25 PRO B CA 1
ATOM 1340 C C . PRO B 1 25 ? 9.422 34.469 -2.816 1 61.78 25 PRO B C 1
ATOM 1342 O O . PRO B 1 25 ? 10.172 33.938 -1.988 1 61.78 25 PRO B O 1
ATOM 1345 N N . ILE B 1 26 ? 9.195 35.719 -2.947 1 63.56 26 ILE B N 1
ATOM 1346 C CA . ILE B 1 26 ? 9.828 36.625 -2.008 1 63.56 26 ILE B CA 1
ATOM 1347 C C . ILE B 1 26 ? 9.32 36.344 -0.595 1 63.56 26 ILE B C 1
ATOM 1349 O O . ILE B 1 26 ? 10.109 36.281 0.352 1 63.56 26 ILE B O 1
ATOM 1353 N N . ALA B 1 27 ? 8.023 36.219 -0.482 1 68.69 27 ALA B N 1
ATOM 1354 C CA . ALA B 1 27 ? 7.426 35.906 0.813 1 68.69 27 ALA B CA 1
ATOM 1355 C C . ALA B 1 27 ? 7.93 34.562 1.342 1 68.69 27 ALA B C 1
ATOM 1357 O O . ALA B 1 27 ? 8.211 34.438 2.535 1 68.69 27 ALA B O 1
ATOM 1358 N N . TYR B 1 28 ? 8.102 33.719 0.397 1 65.31 28 TYR B N 1
ATOM 1359 C CA . TYR B 1 28 ? 8.617 32.406 0.779 1 65.31 28 TYR B CA 1
ATOM 1360 C C . TYR B 1 28 ? 10.023 32.5 1.365 1 65.31 28 TYR B C 1
ATOM 1362 O O . TYR B 1 28 ? 10.305 31.953 2.428 1 65.31 28 TYR B O 1
ATOM 1370 N N . LYS B 1 29 ? 10.758 33.125 0.579 1 66.88 29 LYS B N 1
ATOM 1371 C CA . LYS B 1 29 ? 12.125 33.344 1.038 1 66.88 29 LYS B CA 1
ATOM 1372 C C . LYS B 1 29 ? 12.148 34 2.41 1 66.88 29 LYS B C 1
ATOM 1374 O O . LYS B 1 29 ? 12.891 33.594 3.301 1 66.88 29 LYS B O 1
ATOM 1379 N N . ASP B 1 30 ? 11.359 35.031 2.637 1 69.44 30 ASP B N 1
ATOM 1380 C CA . ASP B 1 30 ? 11.312 35.781 3.889 1 69.44 30 ASP B CA 1
ATOM 1381 C C . ASP B 1 30 ? 10.859 34.875 5.043 1 69.44 30 ASP B C 1
ATOM 1383 O O . ASP B 1 30 ? 11.406 34.969 6.148 1 69.44 30 ASP B O 1
ATOM 1387 N N . LEU B 1 31 ? 9.953 34.094 4.703 1 73.06 31 LEU B N 1
ATOM 1388 C CA . LEU B 1 31 ? 9.414 33.188 5.719 1 73.06 31 LEU B CA 1
ATOM 1389 C C . LEU B 1 31 ? 10.453 32.156 6.133 1 73.06 31 LEU B C 1
ATOM 1391 O O . LEU B 1 31 ? 10.641 31.906 7.32 1 73.06 31 LEU B O 1
ATOM 1395 N N . VAL B 1 32 ? 11.039 31.641 5.145 1 69.94 32 VAL B N 1
ATOM 1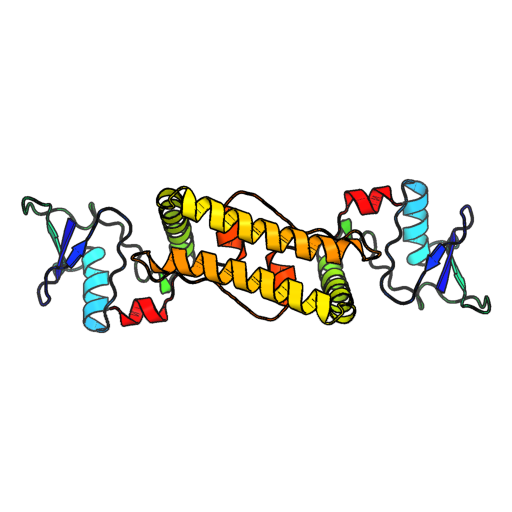396 C CA . VAL B 1 32 ? 12.055 30.625 5.422 1 69.94 32 VAL B CA 1
ATOM 1397 C C . VAL B 1 32 ? 13.164 31.234 6.27 1 69.94 32 VAL B C 1
ATOM 1399 O O . VAL B 1 32 ? 13.562 30.672 7.293 1 69.94 32 VAL B O 1
ATOM 1402 N N . LEU B 1 33 ? 13.586 32.344 5.832 1 70.62 33 LEU B N 1
ATOM 1403 C CA . LEU B 1 33 ? 14.656 33.031 6.555 1 70.62 33 LEU B CA 1
ATOM 1404 C C . LEU B 1 33 ? 14.188 33.438 7.945 1 70.62 33 LEU B C 1
ATOM 1406 O O . LEU B 1 33 ? 14.945 33.344 8.914 1 70.62 33 LEU B O 1
ATOM 1410 N N . GLY B 1 34 ? 12.969 33.875 8.047 1 72.94 34 GLY B N 1
ATOM 1411 C CA . GLY B 1 34 ? 12.398 34.281 9.32 1 72.94 34 GLY B CA 1
ATOM 1412 C C . GLY B 1 34 ? 12.305 33.156 10.328 1 72.94 34 GLY B C 1
ATOM 1413 O O . GLY B 1 34 ? 12.688 33.312 11.492 1 72.94 34 GLY B O 1
ATOM 1414 N N . PHE B 1 35 ? 11.945 32.094 9.805 1 75.81 35 PHE B N 1
ATOM 1415 C CA . PHE B 1 35 ? 11.797 30.953 10.695 1 75.81 35 PHE B CA 1
ATOM 1416 C C . PHE B 1 35 ? 13.164 30.406 11.117 1 75.81 35 PHE B C 1
ATOM 1418 O O . PHE B 1 35 ? 13.289 29.75 12.148 1 75.81 35 PHE B O 1
ATOM 1425 N N . GLN B 1 36 ? 14.062 30.703 10.281 1 71.19 36 GLN B N 1
ATOM 1426 C CA . GLN B 1 36 ? 15.43 30.312 10.633 1 71.19 36 GLN B CA 1
ATOM 1427 C C . GLN B 1 36 ? 16.109 31.422 11.438 1 71.19 36 GLN B C 1
ATOM 1429 O O . GLN B 1 36 ? 17.312 31.328 11.719 1 71.19 36 GLN B O 1
ATOM 1434 N N . ALA B 1 37 ? 15.359 32.438 11.773 1 73.88 37 ALA B N 1
ATOM 1435 C CA . ALA B 1 37 ? 15.852 33.594 12.562 1 73.88 37 ALA B CA 1
ATOM 1436 C C . ALA B 1 37 ? 16.969 34.312 11.82 1 73.88 37 ALA B C 1
ATOM 1438 O O . ALA B 1 37 ? 17.891 34.844 12.445 1 73.88 37 ALA B O 1
ATOM 1439 N N . LEU B 1 38 ? 16.859 34.188 10.562 1 74.69 38 LEU B N 1
ATOM 1440 C CA . LEU B 1 38 ? 17.875 34.875 9.766 1 74.69 38 LEU B CA 1
ATOM 1441 C C . LEU B 1 38 ? 17.391 36.25 9.312 1 74.69 38 LEU B C 1
ATOM 1443 O O . LEU B 1 38 ? 18.141 37 8.703 1 74.69 38 LEU B O 1
ATOM 1447 N N . ASN B 1 39 ? 16.172 36.5 9.523 1 73.62 39 ASN B N 1
ATOM 1448 C CA . ASN B 1 39 ? 15.617 37.844 9.375 1 73.62 39 ASN B CA 1
ATOM 1449 C C . ASN B 1 39 ? 14.547 38.125 10.422 1 73.62 39 ASN B C 1
ATOM 1451 O O . ASN B 1 39 ? 14.164 37.25 11.18 1 73.62 39 ASN B O 1
ATOM 1455 N N . ASP B 1 40 ? 14.188 39.406 10.547 1 73.94 40 ASP B N 1
ATOM 1456 C CA . ASP B 1 40 ? 13.266 39.781 11.609 1 73.94 40 ASP B CA 1
ATOM 1457 C C . ASP B 1 40 ? 11.875 40.062 11.047 1 73.94 40 ASP B C 1
ATOM 1459 O O . ASP B 1 40 ? 11.125 40.875 11.586 1 73.94 40 ASP B O 1
ATOM 1463 N N . LEU B 1 41 ? 11.625 39.312 9.969 1 72.69 41 LEU B N 1
ATOM 1464 C CA . LEU B 1 41 ? 10.367 39.594 9.289 1 72.69 41 LEU B CA 1
ATOM 1465 C C . LEU B 1 41 ? 9.211 38.812 9.914 1 72.69 41 LEU B C 1
ATOM 1467 O O . LEU B 1 41 ? 8.047 39.125 9.648 1 72.69 41 LEU B O 1
ATOM 1471 N N . ILE B 1 42 ? 9.547 37.844 10.727 1 71.56 42 ILE B N 1
ATOM 1472 C CA . ILE B 1 42 ? 8.516 37.062 11.367 1 71.56 42 ILE B CA 1
ATOM 1473 C C . ILE B 1 42 ? 8.57 37.25 12.883 1 71.56 42 ILE B C 1
ATOM 1475 O O . ILE B 1 42 ? 9.641 37.219 13.484 1 71.56 42 ILE B O 1
ATOM 1479 N N . VAL B 1 43 ? 7.453 37.75 13.391 1 73 43 VAL B N 1
ATOM 1480 C CA . VAL B 1 43 ? 7.367 37.938 14.844 1 73 43 VAL B CA 1
ATOM 1481 C C . VAL B 1 43 ? 6.379 36.906 15.422 1 73 43 VAL B C 1
ATOM 1483 O O . VAL B 1 43 ? 5.297 36.719 14.867 1 73 43 VAL B O 1
ATOM 1486 N N . CYS B 1 44 ? 6.789 36.188 16.422 1 73.31 44 CYS B N 1
ATOM 1487 C CA . CYS B 1 44 ? 5.973 35.188 17.094 1 73.31 44 CYS B CA 1
ATOM 1488 C C . CYS B 1 44 ? 5.57 35.688 18.484 1 73.31 44 CYS B C 1
ATOM 1490 O O . CYS B 1 44 ? 6.402 36.188 19.234 1 73.31 44 CYS B O 1
ATOM 1492 N N . SER B 1 45 ? 4.266 35.75 18.688 1 74.25 45 SER B N 1
ATOM 1493 C CA . SER B 1 45 ? 3.768 36.156 20 1 74.25 45 SER B CA 1
ATOM 1494 C C . SER B 1 45 ? 2.77 35.156 20.562 1 74.25 45 SER B C 1
ATOM 1496 O O . SER B 1 45 ? 2.176 34.375 19.812 1 74.25 45 SER B O 1
ATOM 1498 N N . ASP B 1 46 ? 2.697 35.094 21.906 1 73 46 ASP B N 1
ATOM 1499 C CA . ASP B 1 46 ? 1.679 34.25 22.531 1 73 46 ASP B CA 1
ATOM 1500 C C . ASP B 1 46 ? 0.332 34.969 22.578 1 73 46 ASP B C 1
ATOM 1502 O O . ASP B 1 46 ? 0.178 36.031 22.016 1 73 46 ASP B O 1
ATOM 1506 N N . ASP B 1 47 ? -0.65 34.375 23.203 1 72.56 47 ASP B N 1
ATOM 1507 C CA . ASP B 1 47 ? -2.018 34.875 23.25 1 72.56 47 ASP B CA 1
ATOM 1508 C C . ASP B 1 47 ? -2.082 36.219 23.984 1 72.56 47 ASP B C 1
ATOM 1510 O O . ASP B 1 47 ? -3.014 37 23.797 1 72.56 47 ASP B O 1
ATOM 1514 N N . GLU B 1 48 ? -0.996 36.469 24.781 1 74.38 48 GLU B N 1
ATOM 1515 C CA . GLU B 1 48 ? -0.926 37.719 25.531 1 74.38 48 GLU B CA 1
ATOM 1516 C C . GLU B 1 48 ? -0.043 38.75 24.828 1 74.38 48 GLU B C 1
ATOM 1518 O O . GLU B 1 48 ? 0.278 39.781 25.391 1 74.38 48 GLU B O 1
ATOM 1523 N N . TYR B 1 49 ? 0.315 38.312 23.641 1 74.38 49 TYR B N 1
ATOM 1524 C CA . TYR B 1 49 ? 1.102 39.188 22.781 1 74.38 49 TYR B CA 1
ATOM 1525 C C . TYR B 1 49 ? 2.51 39.375 23.328 1 74.38 49 TYR B C 1
ATOM 1527 O O . TYR B 1 49 ? 3.145 40.406 23.078 1 74.38 49 TYR B O 1
ATOM 1535 N N . ASN B 1 50 ? 2.924 38.406 24.094 1 78.19 50 ASN B N 1
ATOM 1536 C CA . ASN B 1 50 ? 4.328 38.406 24.484 1 78.19 50 ASN B CA 1
ATOM 1537 C C . ASN B 1 50 ? 5.203 37.781 23.391 1 78.19 50 ASN B C 1
ATOM 1539 O O . ASN B 1 50 ? 4.844 36.781 22.797 1 78.19 50 ASN B O 1
ATOM 1543 N N . ASN B 1 51 ? 6.207 38.531 23.078 1 76.5 51 ASN B N 1
ATOM 1544 C CA . ASN B 1 51 ? 7.125 38.062 22.047 1 76.5 51 ASN B CA 1
ATOM 1545 C C . ASN B 1 51 ? 7.781 36.75 22.438 1 76.5 51 ASN B C 1
ATOM 1547 O O . ASN B 1 51 ? 8.18 36.562 23.594 1 76.5 51 ASN B O 1
ATOM 1551 N N . LYS B 1 52 ? 7.625 35.844 21.516 1 78.56 52 LYS B N 1
ATOM 1552 C CA . LYS B 1 52 ? 8.281 34.531 21.688 1 78.56 52 LYS B CA 1
ATOM 1553 C C . LYS B 1 52 ? 9.375 34.344 20.641 1 78.56 52 LYS B C 1
ATOM 1555 O O . LYS B 1 52 ? 9.32 34.906 19.562 1 78.56 52 LYS B O 1
ATOM 1560 N N . SER B 1 53 ? 10.398 33.594 21.094 1 79.62 53 SER B N 1
ATOM 1561 C CA . SER B 1 53 ? 11.469 33.219 20.172 1 79.62 53 SER B CA 1
ATOM 1562 C C . SER B 1 53 ? 10.969 32.25 19.094 1 79.62 53 SER B C 1
ATOM 1564 O O . SER B 1 53 ? 10.352 31.234 19.406 1 79.62 53 SER B O 1
ATOM 1566 N N . ILE B 1 54 ? 11.195 32.656 17.844 1 73.19 54 ILE B N 1
ATOM 1567 C CA . ILE B 1 54 ? 10.766 31.828 16.719 1 73.19 54 ILE B CA 1
ATOM 1568 C C . ILE B 1 54 ? 11.469 30.469 16.766 1 73.19 54 ILE B C 1
ATOM 1570 O O . ILE B 1 54 ? 10.844 29.438 16.547 1 73.19 54 ILE B O 1
ATOM 1574 N N . SER B 1 55 ? 12.773 30.547 17.078 1 71.25 55 SER B N 1
ATOM 1575 C CA . SER B 1 55 ? 13.57 29.328 17.078 1 71.25 55 SER B CA 1
ATOM 1576 C C . SER B 1 55 ? 13.133 28.375 18.188 1 71.25 55 SER B C 1
ATOM 1578 O O . SER B 1 55 ? 13.305 27.156 18.078 1 71.25 55 SER B O 1
ATOM 1580 N N . LYS B 1 56 ? 12.602 29.016 19.203 1 75.94 56 LYS B N 1
ATOM 1581 C CA . LYS B 1 56 ? 12.172 28.188 20.328 1 75.94 56 LYS B CA 1
ATOM 1582 C C . LYS B 1 56 ? 10.727 27.734 20.156 1 75.94 56 LYS B C 1
ATOM 1584 O O . LYS B 1 56 ? 10.312 26.734 20.734 1 75.94 56 LYS B O 1
ATOM 1589 N N . SER B 1 57 ? 10.039 28.438 19.375 1 72.69 57 SER B N 1
ATOM 1590 C CA . SER B 1 57 ? 8.602 28.203 19.25 1 72.69 57 SER B CA 1
ATOM 1591 C C . SER B 1 57 ? 8.289 27.328 18.031 1 72.69 57 SER B C 1
ATOM 1593 O O . SER B 1 57 ? 7.277 26.625 18 1 72.69 57 SER B O 1
ATOM 1595 N N . PHE B 1 58 ? 9.164 27.5 17.047 1 70.75 58 PHE B N 1
ATOM 1596 C CA . PHE B 1 58 ? 8.867 26.812 15.805 1 70.75 58 PHE B CA 1
ATOM 1597 C C . PHE B 1 58 ? 10.031 25.922 15.383 1 70.75 58 PHE B C 1
ATOM 1599 O O . PHE B 1 58 ? 11.195 26.297 15.539 1 70.75 58 PHE B O 1
ATOM 1606 N N . ASP B 1 59 ? 9.727 24.719 15.102 1 65.5 59 ASP B N 1
ATOM 1607 C CA . ASP B 1 59 ? 10.656 23.875 14.352 1 65.5 59 ASP B CA 1
ATOM 1608 C C . ASP B 1 59 ? 10.438 24.016 12.852 1 65.5 59 ASP B C 1
ATOM 1610 O O . ASP B 1 59 ? 9.492 23.438 12.297 1 65.5 59 ASP B O 1
ATOM 1614 N N . PHE B 1 60 ? 11.172 25 12.289 1 63.69 60 PHE B N 1
ATOM 1615 C CA . PHE B 1 60 ? 11.023 25.234 10.859 1 63.69 60 PHE B CA 1
ATOM 1616 C C . PHE B 1 60 ? 11.703 24.125 10.055 1 63.69 60 PHE B C 1
ATOM 1618 O O . PHE B 1 60 ? 12.914 23.938 10.164 1 63.69 60 PHE B O 1
ATOM 1625 N N . VAL B 1 61 ? 10.984 23.297 9.539 1 62.84 61 VAL B N 1
ATOM 1626 C CA . VAL B 1 61 ? 11.555 22.188 8.805 1 62.84 61 VAL B CA 1
ATOM 1627 C C . VAL B 1 61 ? 11.711 22.562 7.328 1 62.84 61 VAL B C 1
ATOM 1629 O O . VAL B 1 61 ? 12.43 21.891 6.582 1 62.84 61 VAL B O 1
ATOM 1632 N N . GLY B 1 62 ? 11.734 24 7.02 1 57.28 62 GLY B N 1
ATOM 1633 C CA . GLY B 1 62 ? 11.891 24.422 5.637 1 57.28 62 GLY B CA 1
ATOM 1634 C C . GLY B 1 62 ? 10.828 23.859 4.715 1 57.28 62 GLY B C 1
ATOM 1635 O O . GLY B 1 62 ? 9.82 23.312 5.18 1 57.28 62 GLY B O 1
ATOM 1636 N N . ALA B 1 63 ? 11.023 24.078 3.369 1 52.84 63 ALA B N 1
ATOM 1637 C CA . ALA B 1 63 ? 10.047 23.625 2.383 1 52.84 63 ALA B CA 1
ATOM 1638 C C . ALA B 1 63 ? 9.867 22.109 2.436 1 52.84 63 ALA B C 1
ATOM 1640 O O . ALA B 1 63 ? 10.727 21.375 1.951 1 52.84 63 ALA B O 1
ATOM 1641 N N . PRO B 1 64 ? 9.172 21.75 3.381 1 54.16 64 PRO B N 1
ATOM 1642 C CA . PRO B 1 64 ? 8.977 20.312 3.545 1 54.16 64 PRO B CA 1
ATOM 1643 C C . PRO B 1 64 ? 8.898 19.562 2.209 1 54.16 64 PRO B C 1
ATOM 1645 O O . PRO B 1 64 ? 9.312 18.406 2.115 1 54.16 64 PRO B O 1
ATOM 1648 N N . LEU B 1 65 ? 8.312 20.375 1.211 1 54.06 65 LEU B N 1
ATOM 1649 C CA . LEU B 1 65 ? 8.117 19.672 -0.053 1 54.06 65 LEU B CA 1
ATOM 1650 C C . LEU B 1 65 ? 9.461 19.328 -0.694 1 54.06 65 LEU B C 1
ATOM 1652 O O . LEU B 1 65 ? 9.516 18.5 -1.608 1 54.06 65 LEU B O 1
ATOM 1656 N N . LEU B 1 66 ? 10.406 20.031 -0.089 1 52.22 66 LEU B N 1
ATOM 1657 C CA . LEU B 1 66 ? 11.68 19.844 -0.78 1 52.22 66 LEU B CA 1
ATOM 1658 C C . LEU B 1 66 ? 12.492 18.719 -0.142 1 52.22 66 LEU B C 1
ATOM 1660 O O . LEU B 1 66 ? 13.469 18.25 -0.725 1 52.22 66 LEU B O 1
ATOM 1664 N N . ASN B 1 67 ? 12.086 18.469 0.964 1 54.53 67 ASN B N 1
ATOM 1665 C CA . ASN B 1 67 ? 12.883 17.453 1.625 1 54.53 67 ASN B CA 1
ATOM 1666 C C . ASN B 1 67 ? 12.047 16.219 1.963 1 54.53 67 ASN B C 1
ATOM 1668 O O . ASN B 1 67 ? 11.18 16.281 2.832 1 54.53 67 ASN B O 1
ATOM 1672 N N . ASP B 1 68 ? 12.273 15.211 1.27 1 60.91 68 ASP B N 1
ATOM 1673 C CA . ASP B 1 68 ? 11.531 13.961 1.384 1 60.91 68 ASP B CA 1
ATOM 1674 C C . ASP B 1 68 ? 11.562 13.43 2.814 1 60.91 68 ASP B C 1
ATOM 1676 O O . ASP B 1 68 ? 10.562 12.914 3.316 1 60.91 68 ASP B O 1
ATOM 1680 N N . ASN B 1 69 ? 12.703 13.562 3.479 1 62.5 69 ASN B N 1
ATOM 1681 C CA . ASN B 1 69 ? 12.867 13.047 4.832 1 62.5 69 ASN B CA 1
ATOM 1682 C C . ASN B 1 69 ? 12.008 13.812 5.832 1 62.5 69 ASN B C 1
ATOM 1684 O O . ASN B 1 69 ? 11.414 13.219 6.73 1 62.5 69 ASN B O 1
ATOM 1688 N N . ILE B 1 70 ? 11.969 15.094 5.723 1 61.69 70 ILE B N 1
ATOM 1689 C CA . ILE B 1 70 ? 11.195 15.93 6.637 1 61.69 70 ILE B CA 1
ATOM 1690 C C . ILE B 1 70 ? 9.703 15.68 6.438 1 61.69 70 ILE B C 1
ATOM 1692 O O . ILE B 1 70 ? 8.945 15.609 7.406 1 61.69 70 ILE B O 1
ATOM 1696 N N . MET B 1 71 ? 9.453 15.383 5.219 1 68.94 71 MET B N 1
ATOM 1697 C CA . MET B 1 71 ? 8.047 15.125 4.918 1 68.94 71 MET B CA 1
ATOM 1698 C C . MET B 1 71 ? 7.59 13.812 5.539 1 68.94 71 MET B C 1
ATOM 1700 O O . MET B 1 71 ? 6.469 13.711 6.039 1 68.94 71 MET B O 1
ATOM 1704 N N . ALA B 1 72 ? 8.578 12.953 5.566 1 73.88 7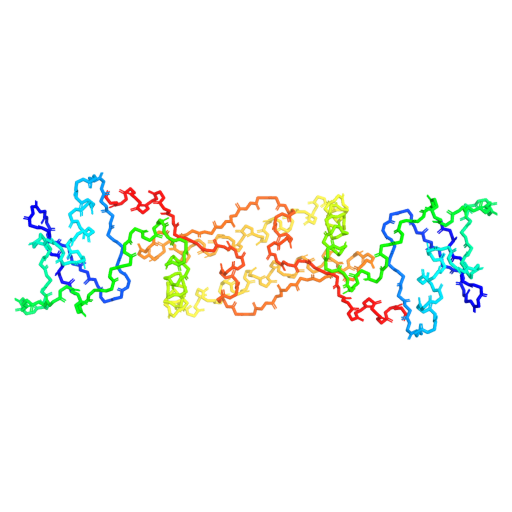2 ALA B N 1
ATOM 1705 C CA . ALA B 1 72 ? 8.25 11.648 6.148 1 73.88 72 ALA B CA 1
ATOM 1706 C C . ALA B 1 72 ? 7.91 11.781 7.633 1 73.88 72 ALA B C 1
ATOM 1708 O O . ALA B 1 72 ? 6.934 11.203 8.109 1 73.88 72 ALA B O 1
ATOM 1709 N N . LYS B 1 73 ? 8.75 12.469 8.305 1 71.19 73 LYS B N 1
ATOM 1710 C CA . LYS B 1 73 ? 8.523 12.688 9.734 1 71.19 73 LYS B CA 1
ATOM 1711 C C . LYS B 1 73 ? 7.207 13.422 9.977 1 71.19 73 LYS B C 1
ATOM 1713 O O . LYS B 1 73 ? 6.43 13.047 10.852 1 71.19 73 LYS B O 1
ATOM 1718 N N . TYR B 1 74 ? 6.977 14.367 9.289 1 75.12 74 TYR B N 1
ATOM 1719 C CA . TYR B 1 74 ? 5.766 15.164 9.461 1 75.12 74 TYR B CA 1
ATOM 1720 C C . TYR B 1 74 ? 4.527 14.352 9.102 1 75.12 74 TYR B C 1
ATOM 1722 O O . TYR B 1 74 ? 3.479 14.5 9.734 1 75.12 74 TYR B O 1
ATOM 1730 N N . MET B 1 75 ? 4.719 13.578 8.141 1 83.12 75 MET B N 1
ATOM 1731 C CA . MET B 1 75 ? 3.57 12.758 7.762 1 83.12 75 MET B CA 1
ATOM 1732 C C . MET B 1 75 ? 3.176 11.812 8.891 1 83.12 75 MET B C 1
ATOM 1734 O O . MET B 1 75 ? 1.989 11.578 9.125 1 83.12 75 MET B O 1
ATOM 1738 N N . ASN B 1 76 ? 4.184 11.297 9.547 1 84.69 76 ASN B N 1
ATOM 1739 C CA . ASN B 1 76 ? 3.881 10.43 10.68 1 84.69 76 ASN B CA 1
ATOM 1740 C C . ASN B 1 76 ? 3.059 11.164 11.734 1 84.69 76 ASN B C 1
ATOM 1742 O O . ASN B 1 76 ? 2.1 10.602 12.273 1 84.69 76 ASN B O 1
ATOM 1746 N N . VAL B 1 77 ? 3.426 12.359 12.008 1 79.75 77 VAL B N 1
ATOM 1747 C CA . VAL B 1 77 ? 2.709 13.164 13 1 79.75 77 VAL B CA 1
ATOM 1748 C C . VAL B 1 77 ? 1.311 13.492 12.477 1 79.75 77 VAL B C 1
ATOM 1750 O O . VAL B 1 77 ? 0.333 13.422 13.227 1 79.75 77 VAL B O 1
ATOM 1753 N N . ILE B 1 78 ? 1.186 13.836 11.25 1 83.62 78 ILE B N 1
ATOM 1754 C CA . ILE B 1 78 ? -0.078 14.188 10.609 1 83.62 78 ILE B CA 1
ATOM 1755 C C . ILE B 1 78 ? -1.031 13 10.656 1 83.62 78 ILE B C 1
ATOM 1757 O O . ILE B 1 78 ? -2.205 13.148 11.008 1 83.62 78 ILE B O 1
ATOM 1761 N N . ILE B 1 79 ? -0.502 11.844 10.383 1 92.25 79 ILE B N 1
ATOM 1762 C CA . ILE B 1 79 ? -1.306 10.625 10.383 1 92.25 79 ILE B CA 1
ATOM 1763 C C . ILE B 1 79 ? -1.797 10.336 11.805 1 92.25 79 ILE B C 1
ATOM 1765 O O . ILE B 1 79 ? -2.975 10.031 12.008 1 92.25 79 ILE B O 1
ATOM 1769 N N . LYS B 1 80 ? -0.905 10.422 12.742 1 89.75 80 LYS B N 1
ATOM 1770 C CA . LYS B 1 80 ? -1.274 10.195 14.133 1 89.75 80 LYS B CA 1
ATOM 1771 C C . LYS B 1 80 ? -2.389 11.141 14.57 1 89.75 80 LYS B C 1
ATOM 1773 O O . LYS B 1 80 ? -3.34 10.719 15.234 1 89.75 80 LYS B O 1
ATOM 1778 N N . ASN B 1 81 ? -2.264 12.414 14.211 1 84.69 81 ASN B N 1
ATOM 1779 C CA . ASN B 1 81 ? -3.281 13.406 14.539 1 84.69 81 ASN B CA 1
ATOM 1780 C C . ASN B 1 81 ? -4.613 13.086 13.867 1 84.69 81 ASN B C 1
ATOM 1782 O O . ASN B 1 81 ? -5.672 13.195 14.492 1 84.69 81 ASN B O 1
ATOM 1786 N N . PHE B 1 82 ? -4.551 12.75 12.633 1 91.56 82 PHE B N 1
ATOM 1787 C CA . PHE B 1 82 ? -5.742 12.367 11.883 1 91.56 82 PHE B CA 1
ATOM 1788 C C . PHE B 1 82 ? -6.48 11.227 12.578 1 91.56 82 PHE B C 1
ATOM 1790 O O . PHE B 1 82 ? -7.684 11.312 12.82 1 91.56 82 PHE B O 1
ATOM 1797 N N . ILE B 1 83 ? -5.758 10.203 12.969 1 95 83 ILE B N 1
ATOM 1798 C CA . ILE B 1 83 ? -6.344 9.016 13.586 1 95 83 ILE B CA 1
ATOM 1799 C C . ILE B 1 83 ? -6.934 9.383 14.945 1 95 83 ILE B C 1
ATOM 1801 O O . ILE B 1 83 ? -8.016 8.914 15.305 1 95 83 ILE B O 1
ATOM 1805 N N . SER B 1 84 ? -6.211 10.195 15.664 1 92.69 84 SER B N 1
ATOM 1806 C CA . SER B 1 84 ? -6.668 10.609 16.984 1 92.69 84 SER B CA 1
ATOM 1807 C C . SER B 1 84 ? -7.961 11.406 16.906 1 92.69 84 SER B C 1
ATOM 1809 O O . SER B 1 84 ? -8.789 11.375 17.812 1 92.69 84 SER B O 1
ATOM 1811 N N . ASN B 1 85 ? -8.219 12.062 15.797 1 89.5 85 ASN B N 1
ATOM 1812 C CA . ASN B 1 85 ? -9.375 12.938 15.617 1 89.5 85 ASN B CA 1
ATOM 1813 C C . ASN B 1 85 ? -10.562 12.18 15.031 1 89.5 85 ASN B C 1
ATOM 1815 O O . ASN B 1 85 ? -11.672 12.719 14.961 1 89.5 85 ASN B O 1
ATOM 1819 N N . LEU B 1 86 ? -10.328 11.031 14.578 1 93.12 86 LEU B N 1
ATOM 1820 C CA . LEU B 1 86 ? -11.422 10.234 14.031 1 93.12 86 LEU B CA 1
ATOM 1821 C C . LEU B 1 86 ? -12.414 9.852 15.125 1 93.12 86 LEU B C 1
ATOM 1823 O O . LEU B 1 86 ? -12.023 9.336 16.172 1 93.12 86 LEU B O 1
ATOM 1827 N N . ASP B 1 87 ? -13.672 10.227 14.867 1 93.38 87 ASP B N 1
ATOM 1828 C CA . ASP B 1 87 ? -14.672 9.742 15.812 1 93.38 87 ASP B CA 1
ATOM 1829 C C . ASP B 1 87 ? -14.984 8.266 15.57 1 93.38 87 ASP B C 1
ATOM 1831 O O . ASP B 1 87 ? -14.547 7.684 14.578 1 93.38 87 ASP B O 1
ATOM 1835 N N . GLU B 1 88 ? -15.719 7.695 16.469 1 94.75 88 GLU B N 1
ATOM 1836 C CA . GLU B 1 88 ? -15.992 6.262 16.453 1 94.75 88 GLU B CA 1
ATOM 1837 C C . GLU B 1 88 ? -16.781 5.871 15.203 1 94.75 88 GLU B C 1
ATOM 1839 O O . GLU B 1 88 ? -16.547 4.809 14.617 1 94.75 88 GLU B O 1
ATOM 1844 N N . VAL B 1 89 ? -17.719 6.691 14.828 1 95.31 89 VAL B N 1
ATOM 1845 C CA . VAL B 1 89 ? -18.578 6.402 13.68 1 95.31 89 VAL B CA 1
ATOM 1846 C C . VAL B 1 89 ? -17.719 6.34 12.414 1 95.31 89 VAL B C 1
ATOM 1848 O O . VAL B 1 89 ? -17.781 5.363 11.664 1 95.31 89 VAL B O 1
ATOM 1851 N N . ASN B 1 90 ? -16.859 7.32 12.203 1 94.31 90 ASN B N 1
ATOM 1852 C CA . ASN B 1 90 ? -16.016 7.367 11.023 1 94.31 90 ASN B CA 1
ATOM 1853 C C . ASN B 1 90 ? -14.945 6.273 11.047 1 94.31 90 ASN B C 1
ATOM 1855 O O . ASN B 1 90 ? -14.641 5.676 10.016 1 94.31 90 ASN B O 1
ATOM 1859 N N . ARG B 1 91 ? -14.438 6.043 12.203 1 95.69 91 ARG B N 1
ATOM 1860 C CA . ARG B 1 91 ? -13.477 4.961 12.367 1 95.69 91 ARG B CA 1
ATOM 1861 C C . ARG B 1 91 ? -14.078 3.625 11.938 1 95.69 91 ARG B C 1
ATOM 1863 O O . ARG B 1 91 ? -13.453 2.873 11.18 1 95.69 91 ARG B O 1
ATOM 1870 N N . ASN B 1 92 ? -15.258 3.359 12.375 1 96.31 92 ASN B N 1
ATOM 1871 C CA . ASN B 1 92 ? -15.938 2.113 12.039 1 96.31 92 ASN B CA 1
ATOM 1872 C C . ASN B 1 92 ? -16.25 2.031 10.547 1 96.31 92 ASN B C 1
ATOM 1874 O O . ASN B 1 92 ? -16.172 0.958 9.945 1 96.31 92 ASN B O 1
ATOM 1878 N N . ARG B 1 93 ? -16.609 3.119 9.984 1 96.5 93 ARG B N 1
ATOM 1879 C CA . ARG B 1 93 ? -16.906 3.152 8.555 1 96.5 93 ARG B CA 1
ATOM 1880 C C . ARG B 1 93 ? -15.672 2.789 7.738 1 96.5 93 ARG B C 1
ATOM 1882 O O . ARG B 1 93 ? -15.758 2.027 6.773 1 96.5 93 ARG B O 1
ATOM 1889 N N . ILE B 1 94 ? -14.586 3.342 8.164 1 97.19 94 ILE B N 1
ATOM 1890 C CA . ILE B 1 94 ? -13.336 3.074 7.461 1 97.19 94 ILE B CA 1
ATOM 1891 C C . ILE B 1 94 ? -12.984 1.594 7.582 1 97.19 94 ILE B C 1
ATOM 1893 O O . ILE B 1 94 ? -12.711 0.932 6.578 1 97.19 94 ILE B O 1
ATOM 1897 N N . LEU B 1 95 ? -13.086 1.067 8.742 1 96.69 95 LEU B N 1
ATOM 1898 C CA . LEU B 1 95 ? -12.711 -0.323 8.977 1 96.69 95 LEU B CA 1
ATOM 1899 C C . LEU B 1 95 ? -13.656 -1.272 8.258 1 96.69 95 LEU B C 1
ATOM 1901 O O . LEU B 1 95 ? -13.227 -2.264 7.668 1 96.69 95 LEU B O 1
ATOM 1905 N N . LYS B 1 96 ? -14.906 -0.973 8.32 1 97 96 LYS B N 1
ATOM 1906 C CA . LYS B 1 96 ? -15.891 -1.811 7.641 1 97 96 LYS B CA 1
ATOM 1907 C C . LYS B 1 96 ? -15.641 -1.833 6.133 1 97 96 LYS B C 1
ATOM 1909 O O . LYS B 1 96 ? -15.734 -2.887 5.5 1 97 96 LYS B O 1
ATOM 1914 N N . SER B 1 97 ? -15.43 -0.664 5.574 1 96.75 97 SER B N 1
ATOM 1915 C CA . SER B 1 97 ? -15.156 -0.586 4.145 1 96.75 97 SER B CA 1
ATOM 1916 C C . SER B 1 97 ? -13.875 -1.341 3.785 1 96.75 97 SER B C 1
ATOM 1918 O O . SER B 1 97 ? -13.82 -2.018 2.754 1 96.75 97 SER B O 1
ATOM 1920 N N . PHE B 1 98 ? -12.938 -1.222 4.594 1 96.19 98 PHE B N 1
ATOM 1921 C CA . PHE B 1 98 ? -11.688 -1.931 4.367 1 96.19 98 PHE B CA 1
ATOM 1922 C C . PHE B 1 98 ? -11.891 -3.438 4.453 1 96.19 98 PHE B C 1
ATOM 1924 O O . PHE B 1 98 ? -11.391 -4.188 3.615 1 96.19 98 PHE B O 1
ATOM 1931 N N . TYR B 1 99 ? -12.656 -3.857 5.422 1 95.31 99 TYR B N 1
ATOM 1932 C CA . TYR B 1 99 ? -12.992 -5.27 5.562 1 95.31 99 TYR B CA 1
ATOM 1933 C C . TYR B 1 99 ? -13.75 -5.777 4.34 1 95.31 99 TYR B C 1
ATOM 1935 O O . TYR B 1 99 ? -13.531 -6.906 3.895 1 95.31 99 TYR B O 1
ATOM 1943 N N . SER B 1 100 ? -14.617 -4.988 3.904 1 96.25 100 SER B N 1
ATOM 1944 C CA . SER B 1 100 ? -15.367 -5.371 2.713 1 96.25 100 SER B CA 1
ATOM 1945 C C . SER B 1 100 ? -14.438 -5.609 1.525 1 96.25 100 SER B C 1
ATOM 1947 O O . SER B 1 100 ? -14.586 -6.594 0.799 1 96.25 100 SER B O 1
ATOM 1949 N N . LEU B 1 101 ? -13.484 -4.707 1.341 1 96.44 101 LEU B N 1
ATOM 1950 C CA . LEU B 1 101 ? -12.508 -4.867 0.269 1 96.44 101 LEU B CA 1
ATOM 1951 C C . LEU B 1 101 ? -11.68 -6.137 0.466 1 96.44 101 LEU B C 1
ATOM 1953 O O . LEU B 1 101 ? -11.492 -6.914 -0.474 1 96.44 101 LEU B O 1
ATOM 1957 N N . GLU B 1 102 ? -11.242 -6.289 1.671 1 95.62 102 GLU B N 1
ATOM 1958 C CA . GLU B 1 102 ? -10.469 -7.477 2.002 1 95.62 102 GLU B CA 1
ATOM 1959 C C . GLU B 1 102 ? -11.242 -8.75 1.687 1 95.62 102 GLU B C 1
ATOM 1961 O O . GLU B 1 102 ? -10.695 -9.703 1.125 1 95.62 102 GLU B O 1
ATOM 1966 N N . THR B 1 103 ? -12.5 -8.789 2.084 1 96.25 103 THR B N 1
ATOM 1967 C CA . THR B 1 103 ? -13.359 -9.953 1.874 1 96.25 103 THR B CA 1
ATOM 1968 C C . THR B 1 103 ? -13.5 -10.258 0.386 1 96.25 103 THR B C 1
ATOM 1970 O O . THR B 1 103 ? -13.352 -11.406 -0.036 1 96.25 103 THR B O 1
ATOM 1973 N N . VAL B 1 104 ? -13.766 -9.266 -0.395 1 96.75 104 VAL B N 1
ATOM 1974 C CA . VAL B 1 104 ? -13.953 -9.438 -1.83 1 96.75 104 VAL B CA 1
ATOM 1975 C C . VAL B 1 104 ? -12.664 -9.945 -2.467 1 96.75 104 VAL B C 1
ATOM 1977 O O . VAL B 1 104 ? -12.695 -10.859 -3.299 1 96.75 104 VAL B O 1
ATOM 1980 N N . LEU B 1 105 ? -11.523 -9.375 -2.123 1 96.25 105 LEU B N 1
ATOM 1981 C CA . LEU B 1 105 ? -10.234 -9.812 -2.648 1 96.25 105 LEU B CA 1
ATOM 1982 C C . LEU B 1 105 ? -9.953 -11.266 -2.266 1 96.25 105 LEU B C 1
ATOM 1984 O O . LEU B 1 105 ? -9.578 -12.07 -3.117 1 96.25 105 LEU B O 1
ATOM 1988 N N . ASN B 1 106 ? -10.219 -11.547 -1.02 1 94.25 106 ASN B N 1
ATOM 1989 C CA . ASN B 1 106 ? -9.969 -12.906 -0.537 1 94.25 106 ASN B CA 1
ATOM 1990 C C . ASN B 1 106 ? -10.836 -13.93 -1.257 1 94.25 106 ASN B C 1
ATOM 1992 O O . ASN B 1 106 ? -10.375 -15.023 -1.583 1 94.25 106 ASN B O 1
ATOM 1996 N N . ASP B 1 107 ? -12.07 -13.562 -1.454 1 93.94 107 ASP B N 1
ATOM 1997 C CA . ASP B 1 107 ? -12.977 -14.438 -2.191 1 93.94 107 ASP B CA 1
ATOM 1998 C C . ASP B 1 107 ? -12.383 -14.812 -3.551 1 93.94 107 ASP B C 1
ATOM 2000 O O . ASP B 1 107 ? -12.477 -15.969 -3.975 1 93.94 107 ASP B O 1
ATOM 2004 N N . SER B 1 108 ? -11.828 -13.812 -4.195 1 92.94 108 SER B N 1
ATOM 2005 C CA . SER B 1 108 ? -11.266 -14.031 -5.523 1 92.94 108 SER B CA 1
ATOM 2006 C C . SER B 1 108 ? -9.938 -14.781 -5.445 1 92.94 108 SER B C 1
ATOM 2008 O O . SER B 1 108 ? -9.664 -15.656 -6.266 1 92.94 108 SER B O 1
ATOM 2010 N N . LEU B 1 109 ? -9.133 -14.516 -4.492 1 90.75 109 LEU B N 1
ATOM 2011 C CA . LEU B 1 109 ? -7.816 -15.125 -4.332 1 90.75 109 LEU B CA 1
ATOM 2012 C C . LEU B 1 109 ? -7.941 -16.609 -3.977 1 90.75 109 LEU B C 1
ATOM 2014 O O . LEU B 1 109 ? -7.117 -17.422 -4.395 1 90.75 109 LEU B O 1
ATOM 2018 N N . LEU B 1 110 ? -8.977 -16.953 -3.289 1 89.12 110 LEU B N 1
ATOM 2019 C CA . LEU B 1 110 ? -9.203 -18.312 -2.84 1 89.12 110 LEU B CA 1
ATOM 2020 C C . LEU B 1 110 ? -9.492 -19.234 -4.023 1 89.12 110 LEU B C 1
ATOM 2022 O O . LEU B 1 110 ? -9.375 -20.453 -3.91 1 89.12 110 LEU B O 1
ATOM 2026 N N . LEU B 1 111 ? -9.898 -18.656 -5.074 1 85.56 111 LEU B N 1
ATOM 2027 C CA . LEU B 1 111 ? -10.234 -19.422 -6.266 1 85.56 111 LEU B CA 1
ATOM 2028 C C . LEU B 1 111 ? -8.969 -19.797 -7.039 1 85.56 111 LEU B C 1
ATOM 2030 O O . LEU B 1 111 ? -9.016 -20.656 -7.93 1 85.56 111 LEU B O 1
ATOM 2034 N N . GLU B 1 112 ? -7.926 -19.203 -6.668 1 81.44 112 GLU B N 1
ATOM 2035 C CA . GLU B 1 112 ? -6.672 -19.438 -7.379 1 81.44 112 GLU B CA 1
ATOM 2036 C C . GLU B 1 112 ? -5.984 -20.703 -6.898 1 81.44 112 GLU B C 1
ATOM 2038 O O . GLU B 1 112 ? -6.137 -21.094 -5.738 1 81.44 112 GLU B O 1
ATOM 2043 N N . ASP B 1 113 ? -5.23 -21.25 -7.793 1 73.12 113 ASP B N 1
ATOM 2044 C CA . ASP B 1 113 ? -4.484 -22.453 -7.465 1 73.12 113 ASP B CA 1
ATOM 2045 C C . ASP B 1 113 ? -3.33 -22.156 -6.512 1 73.12 113 ASP B C 1
ATOM 2047 O O . ASP B 1 113 ? -2.979 -22.969 -5.668 1 73.12 113 ASP B O 1
ATOM 2051 N N . LEU B 1 114 ? -2.828 -21.062 -6.645 1 76.12 114 LEU B N 1
ATOM 2052 C CA . LEU B 1 114 ? -1.704 -20.656 -5.809 1 76.12 114 LEU B CA 1
ATOM 2053 C C . LEU B 1 114 ? -2.195 -20.047 -4.496 1 76.12 114 LEU B C 1
ATOM 2055 O O . LEU B 1 114 ? -3.195 -19.328 -4.48 1 76.12 114 LEU B O 1
ATOM 2059 N N . PRO B 1 115 ? -1.441 -20.359 -3.406 1 82.69 115 PRO B N 1
ATOM 2060 C CA . PRO B 1 115 ? -1.829 -19.781 -2.113 1 82.69 115 PRO B CA 1
ATOM 2061 C C . PRO B 1 115 ? -1.486 -18.297 -1.998 1 82.69 115 PRO B C 1
ATOM 2063 O O . PRO B 1 115 ? -0.485 -17.938 -1.374 1 82.69 115 PRO B O 1
ATOM 2066 N N . LEU B 1 116 ? -2.287 -17.5 -2.598 1 85.06 116 LEU B N 1
ATOM 2067 C CA . LEU B 1 116 ? -2.098 -16.062 -2.559 1 85.06 116 LEU B CA 1
ATOM 2068 C C . LEU B 1 116 ? -2.777 -15.453 -1.336 1 85.06 116 LEU B C 1
ATOM 2070 O O . LEU B 1 116 ? -3.867 -15.883 -0.95 1 85.06 116 LEU B O 1
ATOM 2074 N N . GLU B 1 117 ? -2.094 -14.484 -0.764 1 88.5 117 GLU B N 1
ATOM 2075 C CA . GLU B 1 117 ? -2.682 -13.773 0.369 1 88.5 117 GLU B CA 1
ATOM 2076 C C . GLU B 1 117 ? -2.32 -12.297 0.341 1 88.5 117 GLU B C 1
ATOM 2078 O O . GLU B 1 117 ? -1.388 -11.891 -0.355 1 88.5 117 GLU B O 1
ATOM 2083 N N . ILE B 1 118 ? -3.107 -11.492 1.016 1 93.19 118 ILE B N 1
ATOM 2084 C CA . ILE B 1 118 ? -2.861 -10.062 1.17 1 93.19 118 ILE B CA 1
ATOM 2085 C C . ILE B 1 118 ? -2.697 -9.719 2.65 1 93.19 118 ILE B C 1
ATOM 2087 O O . ILE B 1 118 ? -3.109 -10.492 3.52 1 93.19 118 ILE B O 1
ATOM 2091 N N . ASP B 1 119 ? -2.029 -8.586 2.902 1 86.94 119 ASP B N 1
ATOM 2092 C CA . ASP B 1 119 ? -1.869 -8.102 4.27 1 86.94 119 ASP B CA 1
ATOM 2093 C C . ASP B 1 119 ? -3.076 -7.277 4.703 1 86.94 119 ASP B C 1
ATOM 2095 O O . ASP B 1 119 ? -3.533 -6.402 3.967 1 86.94 119 ASP B O 1
ATOM 2099 N N . PHE B 1 120 ? -3.623 -7.766 5.691 1 87.75 120 PHE B N 1
ATOM 2100 C CA . PHE B 1 120 ? -4.723 -6.992 6.254 1 87.75 120 PHE B CA 1
ATOM 2101 C C . PHE B 1 120 ? -4.496 -6.734 7.738 1 87.75 120 PHE B C 1
ATOM 2103 O O . PHE B 1 120 ? -4.051 -7.625 8.46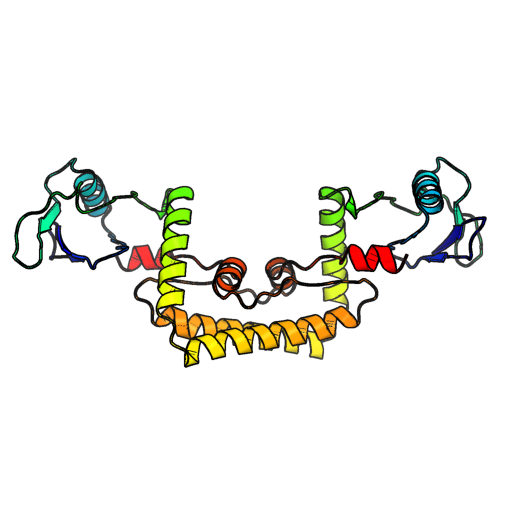9 1 87.75 120 PHE B O 1
ATOM 2110 N N . SER B 1 121 ? -4.66 -5.52 8.164 1 90.62 121 SER B N 1
ATOM 2111 C CA . SER B 1 121 ? -4.578 -5.094 9.562 1 90.62 121 SER B CA 1
ATOM 2112 C C . SER B 1 121 ? -5.684 -4.105 9.906 1 90.62 121 SER B C 1
ATOM 2114 O O . SER B 1 121 ? -6.078 -3.291 9.07 1 90.62 121 SER B O 1
ATOM 2116 N N . GLU B 1 122 ? -6.156 -4.254 11.148 1 90.62 122 GLU B N 1
ATOM 2117 C CA . GLU B 1 122 ? -7.16 -3.303 11.617 1 90.62 122 GLU B CA 1
ATOM 2118 C C . GLU B 1 122 ? -6.523 -1.977 12.016 1 90.62 122 GLU B C 1
ATOM 2120 O O . GLU B 1 122 ? -7.223 -1.029 12.375 1 90.62 122 GLU B O 1
ATOM 2125 N N . ASP B 1 123 ? -5.277 -1.905 11.938 1 94.5 123 ASP B N 1
ATOM 2126 C CA . ASP B 1 123 ? -4.547 -0.677 12.234 1 94.5 123 ASP B CA 1
ATOM 2127 C C . ASP B 1 123 ? -4.746 0.359 11.125 1 94.5 123 ASP B C 1
ATOM 2129 O O . ASP B 1 123 ? -4.184 0.226 10.039 1 94.5 123 ASP B O 1
ATOM 2133 N N . ILE B 1 124 ? -5.488 1.412 11.492 1 96 124 ILE B N 1
ATOM 2134 C CA . ILE B 1 124 ? -5.824 2.447 10.523 1 96 124 ILE B CA 1
ATOM 2135 C C . ILE B 1 124 ? -4.547 3.117 10.023 1 96 124 ILE B C 1
ATOM 2137 O O . ILE B 1 124 ? -4.465 3.506 8.852 1 96 124 ILE B O 1
ATOM 2141 N N . LYS B 1 125 ? -3.549 3.236 10.922 1 95.25 125 LYS B N 1
ATOM 2142 C CA . LYS B 1 125 ? -2.27 3.811 10.516 1 95.25 125 LYS B CA 1
ATOM 2143 C C . LYS B 1 125 ? -1.658 3.023 9.359 1 95.25 125 LYS B C 1
ATOM 2145 O O . LYS B 1 125 ? -1.195 3.607 8.375 1 95.25 125 LYS B O 1
ATOM 2150 N N . LYS B 1 126 ? -1.669 1.749 9.406 1 94.75 126 LYS B N 1
ATOM 2151 C CA . LYS B 1 126 ? -1.141 0.886 8.352 1 94.75 126 LYS B CA 1
ATOM 2152 C C . LYS B 1 126 ? -1.943 1.036 7.062 1 94.75 126 LYS B C 1
ATOM 2154 O O . LYS B 1 126 ? -1.375 1.046 5.969 1 94.75 126 LYS B O 1
ATOM 2159 N N . LEU B 1 127 ? -3.24 1.125 7.223 1 95.5 127 LEU B N 1
ATOM 2160 C CA . LEU B 1 127 ? -4.105 1.332 6.066 1 95.5 127 LEU B CA 1
ATOM 2161 C C . LEU B 1 127 ? -3.752 2.629 5.348 1 95.5 127 LEU B C 1
ATOM 2163 O O . LEU B 1 127 ? -3.598 2.643 4.125 1 95.5 127 LEU B O 1
ATOM 2167 N N . LEU B 1 128 ? -3.607 3.721 6.109 1 95.38 128 LEU B N 1
ATOM 2168 C CA . LEU B 1 128 ? -3.326 5.027 5.527 1 95.38 128 LEU B CA 1
ATOM 2169 C C . LEU B 1 128 ? -1.978 5.027 4.816 1 95.38 128 LEU B C 1
ATOM 2171 O O . LEU B 1 128 ? -1.826 5.648 3.76 1 95.38 128 LEU B O 1
ATOM 2175 N N . LYS B 1 129 ? -1.026 4.316 5.355 1 92.5 129 LYS B N 1
ATOM 2176 C CA . LYS B 1 129 ? 0.27 4.172 4.699 1 92.5 129 LYS B CA 1
ATOM 2177 C C . LYS B 1 129 ? 0.15 3.354 3.418 1 92.5 129 LYS B C 1
ATOM 2179 O O . LYS B 1 129 ? 0.773 3.68 2.406 1 92.5 129 LYS B O 1
ATOM 2184 N N . MET B 1 130 ? -0.634 2.377 3.527 1 92.69 130 MET B N 1
ATOM 2185 C CA . MET B 1 130 ? -0.862 1.503 2.381 1 92.69 130 MET B CA 1
ATOM 2186 C C . MET B 1 130 ? -1.446 2.285 1.208 1 92.69 130 MET B C 1
ATOM 2188 O O . MET B 1 130 ? -1.018 2.111 0.066 1 92.69 130 MET B O 1
ATOM 2192 N N . VAL B 1 131 ? -2.424 3.109 1.445 1 93.12 131 VAL B N 1
ATOM 2193 C CA . VAL B 1 131 ? -3.076 3.854 0.374 1 93.12 131 VAL B CA 1
ATOM 2194 C C . VAL B 1 131 ? -2.25 5.09 0.024 1 93.12 131 VAL B C 1
ATOM 2196 O O . VAL B 1 131 ? -2.691 5.941 -0.751 1 93.12 131 VAL B O 1
ATOM 2199 N N . ASN B 1 132 ? -1.071 5.254 0.617 1 92.19 132 ASN B N 1
ATOM 2200 C CA . ASN B 1 132 ? -0.108 6.316 0.354 1 92.19 132 ASN B CA 1
ATOM 2201 C C . ASN B 1 132 ? -0.71 7.695 0.616 1 92.19 132 ASN B C 1
ATOM 2203 O O . ASN B 1 132 ? -0.696 8.562 -0.261 1 92.19 132 ASN B O 1
ATOM 2207 N N . ILE B 1 133 ? -1.185 7.879 1.802 1 92.81 133 ILE B N 1
ATOM 2208 C CA . ILE B 1 133 ? -1.679 9.188 2.203 1 92.81 133 ILE B CA 1
ATOM 2209 C C . ILE B 1 133 ? -0.546 10.211 2.137 1 92.81 133 ILE B C 1
ATOM 2211 O O . ILE B 1 133 ? 0.587 9.922 2.523 1 92.81 133 ILE B O 1
ATOM 2215 N N . HIS B 1 134 ? -0.804 11.336 1.606 1 86.25 134 HIS B N 1
ATOM 2216 C CA . HIS B 1 134 ? 0.212 12.367 1.462 1 86.25 134 HIS B CA 1
ATOM 2217 C C . HIS B 1 134 ? -0.422 13.75 1.337 1 86.25 134 HIS B C 1
ATOM 2219 O O . HIS B 1 134 ? -1.64 13.867 1.183 1 86.25 134 HIS B O 1
ATOM 2225 N N . LEU B 1 135 ? 0.396 14.758 1.545 1 81.38 135 LEU B N 1
ATOM 2226 C CA . LEU B 1 135 ? -0.049 16.141 1.369 1 81.38 135 LEU B CA 1
ATOM 2227 C C . LEU B 1 135 ? -0.097 16.5 -0.109 1 81.38 135 LEU B C 1
ATOM 2229 O O . LEU B 1 135 ? 0.8 16.141 -0.874 1 81.38 135 LEU B O 1
ATOM 2233 N N . ASP B 1 136 ? -1.183 17.016 -0.454 1 74.19 136 ASP B N 1
ATOM 2234 C CA . ASP B 1 136 ? -1.267 17.562 -1.809 1 74.19 136 ASP B CA 1
ATOM 2235 C C . ASP B 1 136 ? -0.451 18.844 -1.94 1 74.19 136 ASP B C 1
ATOM 2237 O O . ASP B 1 136 ? -0.892 19.906 -1.513 1 74.19 136 ASP B O 1
ATOM 2241 N N . ALA B 1 137 ? 0.63 18.625 -2.576 1 62.31 137 ALA B N 1
ATOM 2242 C CA . ALA B 1 137 ? 1.574 19.734 -2.676 1 62.31 137 ALA B CA 1
ATOM 2243 C C . ALA B 1 137 ? 0.973 20.906 -3.457 1 62.31 137 ALA B C 1
ATOM 2245 O O . ALA B 1 137 ? 1.204 22.062 -3.125 1 62.31 137 ALA B O 1
ATOM 2246 N N . GLN B 1 138 ? 0.327 20.5 -4.578 1 58.56 138 GLN B N 1
ATOM 2247 C CA . GLN B 1 138 ? -0.253 21.562 -5.406 1 58.56 138 GLN B CA 1
ATOM 2248 C C . GLN B 1 138 ? -1.245 22.406 -4.609 1 58.56 138 GLN B C 1
ATOM 2250 O O . GLN B 1 138 ? -1.273 23.625 -4.742 1 58.56 138 GLN B O 1
ATOM 2255 N N . LEU B 1 139 ? -2.033 21.719 -3.863 1 57.97 139 LEU B N 1
ATOM 2256 C CA . LEU B 1 139 ? -3.039 22.438 -3.084 1 57.97 139 LEU B CA 1
ATOM 2257 C C . LEU B 1 139 ? -2.391 23.219 -1.946 1 57.97 139 LEU B C 1
ATOM 2259 O O . LEU B 1 139 ? -2.859 24.297 -1.583 1 57.97 139 LEU B O 1
ATOM 2263 N N . MET B 1 140 ? -1.374 22.609 -1.546 1 55.31 140 MET B N 1
ATOM 2264 C CA . MET B 1 140 ? -0.658 23.281 -0.468 1 55.31 140 MET B CA 1
ATOM 2265 C C . MET B 1 140 ? -0.043 24.578 -0.957 1 55.31 140 MET B C 1
ATOM 2267 O O . MET B 1 140 ? -0.014 25.578 -0.223 1 55.31 140 MET B O 1
ATOM 2271 N N . LEU B 1 141 ? 0.314 24.391 -2.131 1 51.78 141 LEU B N 1
ATOM 2272 C CA . LEU B 1 141 ? 0.974 25.562 -2.699 1 51.78 141 LEU B CA 1
ATOM 2273 C C . LEU B 1 141 ? -0.048 26.625 -3.088 1 51.78 141 LEU B C 1
ATOM 2275 O O . LEU B 1 141 ? 0.259 27.828 -3.074 1 51.78 141 LEU B O 1
ATOM 2279 N N . THR B 1 142 ? -1.173 26.141 -3.529 1 47.5 142 THR B N 1
ATOM 2280 C CA . THR B 1 142 ? -2.162 27.125 -3.965 1 47.5 142 THR B CA 1
ATOM 2281 C C . THR B 1 142 ? -2.771 27.844 -2.766 1 47.5 142 THR B C 1
ATOM 2283 O O . THR B 1 142 ? -3.258 28.969 -2.893 1 47.5 142 THR B O 1
ATOM 2286 N N . ARG B 1 143 ? -3.02 27.188 -1.768 1 45.97 143 ARG B N 1
ATOM 2287 C CA . ARG B 1 143 ? -3.627 27.828 -0.6 1 45.97 143 ARG B CA 1
ATOM 2288 C C . ARG B 1 143 ? -2.674 28.828 0.037 1 45.97 143 ARG B C 1
ATOM 2290 O O . ARG B 1 143 ? -3.086 29.641 0.86 1 45.97 143 ARG B O 1
ATOM 2297 N N . LEU B 1 144 ? -1.565 28.703 -0.52 1 39.44 144 LEU B N 1
ATOM 2298 C CA . LEU B 1 144 ? -0.671 29.75 -0.053 1 39.44 144 LEU B CA 1
ATOM 2299 C C . LEU B 1 144 ? -0.833 31.016 -0.893 1 39.44 144 LEU B C 1
ATOM 2301 O O . LEU B 1 144 ? -1.066 30.938 -2.102 1 39.44 144 LEU B O 1
#